Protein AF-0000000067868691 (afdb_homodimer)

InterPro domains:
  IPR002068 Alpha crystallin/Hsp20 domain [PF00011] (48-142)
  IPR002068 Alpha crystallin/Hsp20 domain [PS01031] (37-149)
  IPR008978 HSP20-like chaperone [G3DSA:2.60.40.790] (4-148)
  IPR008978 HSP20-like chaperone [SSF49764] (20-148)
  IPR031107 Small heat shock protein [PTHR11527] (41-139)

Secondary structure (DSSP, 8-state):
-------HHHHHHHHHHHHHHHHHHHHS--S--HHHHHH------EEEEE-SSEEEEEEE-TT--GGG-EEEE-SSEEEEEEEEPPSTTSS---EEEE----EEEEEEEE-SS-B-GGG-EEEEETTEEEEEEEBP---------------------------/-------HHHHHHHHHHHHHHHHHHHHS--S--HHHHHH------EEEEE-SSEEEEEEE-TT--GGG-EEEE-SSEEEEEEEEPPGGGS---SEEEE----EEEEEEEE-SS-B-GGG-EEEEETTEEEEEEEBP---------------------------

Organism: Synechococcus elongatus (strain ATCC 33912 / PCC 7942 / FACHB-805) (NCBI:txid1140)

Radius of gyration: 33.08 Å; Cα contacts (8 Å, |Δi|>4): 479; chains: 2; bounding box: 63×144×72 Å

Sequence (326 aa):
MALVRFSPLYEFDRELGTLQRQMSRFLQPWPWTEAELKELSFAPAVEVKETDAAIELRVELPGIDPKDLDLQVTAEAVVLKGERRSEDRSEAEGVLRTEFRYGAFERVIPLPAQVKNTEAQADYQNGILVLTLPKRDEELHKVVKVDLGHLAAAPVAAEACERMALVRFSPLYEFDRELGTLQRQMSRFLQPWPWTEAELKELSFAPAVEVKETDAAIELRVELPGIDPKDLDLQVTAEAVVLKGERRSEDRSEAEGVLRTEFRYGAFERVIPLPAQVKNTEAQADYQNGILVLTLPKRDEELHKVVKVDLGHLAAAPVAAEACER

Structure (mmCIF, N/CA/C/O backbone):
data_AF-0000000067868691-model_v1
#
loop_
_entity.id
_entity.type
_entity.pdbx_description
1 polymer 'Heat shock protein Hsp20'
#
loop_
_atom_site.group_PDB
_atom_site.id
_atom_site.type_symbol
_atom_site.label_atom_id
_atom_site.label_alt_id
_atom_site.label_comp_id
_atom_site.label_asym_id
_atom_site.label_entity_id
_atom_site.label_seq_id
_atom_site.pdbx_PDB_ins_code
_atom_site.Cartn_x
_atom_site.Cartn_y
_atom_site.Cartn_z
_atom_site.occupancy
_atom_site.B_iso_or_equiv
_atom_site.auth_seq_id
_atom_site.auth_comp_id
_atom_site.auth_asym_id
_atom_site.auth_atom_id
_atom_site.pdbx_PDB_model_num
ATOM 1 N N . MET A 1 1 ? -48.938 -28.156 -20.859 1 33.5 1 MET A N 1
ATOM 2 C CA . MET A 1 1 ? -47.531 -27.875 -21.172 1 33.5 1 MET A CA 1
ATOM 3 C C . MET A 1 1 ? -46.906 -27.031 -20.078 1 33.5 1 MET A C 1
ATOM 5 O O . MET A 1 1 ? -47.438 -26 -19.688 1 33.5 1 MET A O 1
ATOM 9 N N . ALA A 1 2 ? -46.125 -27.656 -19.141 1 38.44 2 ALA A N 1
ATOM 10 C CA . ALA A 1 2 ? -45.656 -27.125 -17.859 1 38.44 2 ALA A CA 1
ATOM 11 C C . ALA A 1 2 ? -44.625 -26.016 -18.094 1 38.44 2 ALA A C 1
ATOM 13 O O . ALA A 1 2 ? -43.75 -26.141 -18.922 1 38.44 2 ALA A O 1
ATOM 14 N N . LEU A 1 3 ? -45.031 -24.797 -18.047 1 35.34 3 LEU A N 1
ATOM 15 C CA . LEU A 1 3 ? -44.188 -23.609 -18.141 1 35.34 3 LEU A CA 1
ATOM 16 C C . LEU A 1 3 ? -43.062 -23.672 -17.125 1 35.34 3 LEU A C 1
ATOM 18 O O . LEU A 1 3 ? -43.281 -23.75 -15.922 1 35.34 3 LEU A O 1
ATOM 22 N N . VAL A 1 4 ? -42 -24.453 -17.438 1 39.25 4 VAL A N 1
ATOM 23 C CA . VAL A 1 4 ? -40.781 -24.359 -16.656 1 39.25 4 VAL A CA 1
ATOM 24 C C . VAL A 1 4 ? -40.344 -22.906 -16.578 1 39.25 4 VAL A C 1
ATOM 26 O O . VAL A 1 4 ? -40.062 -22.281 -17.609 1 39.25 4 VAL A O 1
ATOM 29 N N . ARG A 1 5 ? -40.781 -22.094 -15.602 1 43.75 5 ARG A N 1
ATOM 30 C CA . ARG A 1 5 ? -40.281 -20.75 -15.289 1 43.75 5 ARG A CA 1
ATOM 31 C C . ARG A 1 5 ? -38.75 -20.719 -15.281 1 43.75 5 ARG A C 1
ATOM 33 O O . ARG A 1 5 ? -38.125 -21.453 -14.516 1 43.75 5 ARG A O 1
ATOM 40 N N . PHE A 1 6 ? -38.125 -20.547 -16.453 1 42.16 6 PHE A N 1
ATOM 41 C CA . PHE A 1 6 ? -36.688 -20.281 -16.609 1 42.16 6 PHE A CA 1
ATOM 42 C C . PHE A 1 6 ? -36.25 -19.203 -15.633 1 42.16 6 PHE A C 1
ATOM 44 O O . PHE A 1 6 ? -36.688 -18.047 -15.719 1 42.16 6 PHE A O 1
ATOM 51 N N . SER A 1 7 ? -36.125 -19.453 -14.297 1 46.53 7 SER A N 1
ATOM 52 C CA . SER A 1 7 ? -35.656 -18.453 -13.352 1 46.53 7 SER A CA 1
ATOM 53 C C . SER A 1 7 ? -34.188 -18.109 -13.609 1 46.53 7 SER A C 1
ATOM 55 O O . SER A 1 7 ? -33.312 -18.953 -13.414 1 46.53 7 SER A O 1
ATOM 57 N N . PRO A 1 8 ? -33.844 -17.141 -14.516 1 49.28 8 PRO A N 1
ATOM 58 C CA . PRO A 1 8 ? -32.5 -16.594 -14.789 1 49.28 8 PRO A CA 1
ATOM 59 C C . PRO A 1 8 ? -31.672 -16.406 -13.523 1 49.28 8 PRO A C 1
ATOM 61 O O . PRO A 1 8 ? -30.453 -16.172 -13.609 1 49.28 8 PRO A O 1
ATOM 64 N N . LEU A 1 9 ? -32.281 -16.359 -12.352 1 53.03 9 LEU A N 1
ATOM 65 C CA . LEU A 1 9 ? -31.562 -16.141 -11.102 1 53.03 9 LEU A CA 1
ATOM 66 C C . LEU A 1 9 ? -30.688 -17.344 -10.758 1 53.03 9 LEU A C 1
ATOM 68 O O . LEU A 1 9 ? -29.625 -17.203 -10.156 1 53.03 9 LEU A O 1
ATOM 72 N N . TYR A 1 10 ? -31.094 -18.562 -11.125 1 50.06 10 TYR A N 1
ATOM 73 C CA . TYR A 1 10 ? -30.344 -19.766 -10.773 1 50.06 10 TYR A CA 1
ATOM 74 C C . TYR A 1 10 ? -29.031 -19.828 -11.539 1 50.06 10 TYR A C 1
ATOM 76 O O . TYR A 1 10 ? -28 -20.25 -10.984 1 50.06 10 TYR A O 1
ATOM 84 N N . GLU A 1 11 ? -28.984 -19.484 -12.797 1 51.31 11 GLU A N 1
ATOM 85 C CA . GLU A 1 11 ? -27.734 -19.484 -13.555 1 51.31 11 GLU A CA 1
ATOM 86 C C . GLU A 1 11 ? -26.828 -18.344 -13.102 1 51.31 11 GLU A C 1
ATOM 88 O O . GLU A 1 11 ? -25.609 -18.469 -13.117 1 51.31 11 GLU A O 1
ATOM 93 N N . PHE A 1 12 ? -27.453 -17.219 -12.719 1 53.03 12 PHE A N 1
ATOM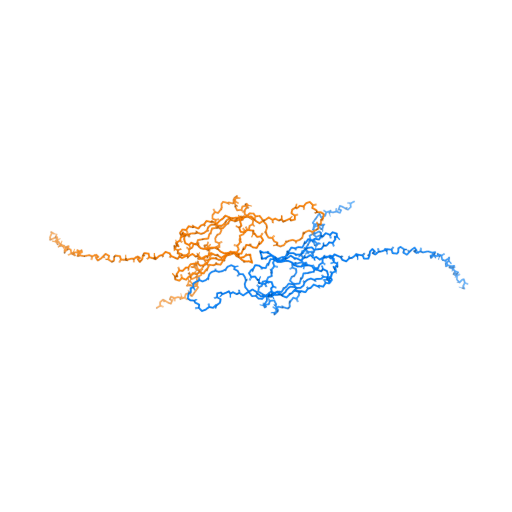 94 C CA . PHE A 1 12 ? -26.656 -16.125 -12.156 1 53.03 12 PHE A CA 1
ATOM 95 C C . PHE A 1 12 ? -26.031 -16.531 -10.836 1 53.03 12 PHE A C 1
ATOM 97 O O . PHE A 1 12 ? -24.859 -16.203 -10.578 1 53.03 12 PHE A O 1
ATOM 104 N N . ASP A 1 13 ? -26.656 -17.359 -10 1 55.69 13 ASP A N 1
ATOM 105 C CA . ASP A 1 13 ? -26.141 -17.828 -8.719 1 55.69 13 ASP A CA 1
ATOM 106 C C . ASP A 1 13 ? -25 -18.828 -8.914 1 55.69 13 ASP A C 1
ATOM 108 O O . ASP A 1 13 ? -24.031 -18.828 -8.164 1 55.69 13 ASP A O 1
ATOM 112 N N . ARG A 1 14 ? -25.031 -19.594 -9.977 1 53.81 14 ARG A N 1
ATOM 113 C CA . ARG A 1 14 ? -23.953 -20.547 -10.25 1 53.81 14 ARG A CA 1
ATOM 114 C C . ARG A 1 14 ? -22.703 -19.812 -10.734 1 53.81 14 ARG A C 1
ATOM 116 O O . ARG A 1 14 ? -21.594 -20.156 -10.352 1 53.81 14 ARG A O 1
ATOM 123 N N . GLU A 1 15 ? -22.891 -18.938 -11.609 1 56.69 15 GLU A N 1
ATOM 124 C CA . GLU A 1 15 ? -21.734 -18.172 -12.07 1 56.69 15 GLU A CA 1
ATOM 125 C C . GLU A 1 15 ? -21.203 -17.266 -10.961 1 56.69 15 GLU A C 1
ATOM 127 O O . GLU A 1 15 ? -19.984 -17.094 -10.828 1 56.69 15 GLU A O 1
ATOM 132 N N . LEU A 1 16 ? -22.125 -16.781 -10.234 1 57.38 16 LEU A N 1
ATOM 133 C CA . LEU A 1 16 ? -21.719 -16.016 -9.062 1 57.38 16 LEU A CA 1
ATOM 134 C C . LEU A 1 16 ? -21.031 -16.922 -8.031 1 57.38 16 LEU A C 1
ATOM 136 O O . LEU A 1 16 ? -20.094 -16.5 -7.367 1 57.38 16 LEU A O 1
ATOM 140 N N . GLY A 1 17 ? -21.531 -18.125 -7.941 1 58.16 17 GLY A N 1
ATOM 141 C CA . GLY A 1 17 ? -20.922 -19.125 -7.074 1 58.16 17 GLY A CA 1
ATOM 142 C C . GLY A 1 17 ? -19.5 -19.484 -7.484 1 58.16 17 GLY A C 1
ATOM 143 O O . GLY A 1 17 ? -18.625 -19.672 -6.633 1 58.16 17 GLY A O 1
ATOM 144 N N . THR A 1 18 ? -19.312 -19.719 -8.797 1 54.97 18 THR A N 1
ATOM 145 C CA . THR A 1 18 ? -17.969 -19.984 -9.289 1 54.97 18 THR A CA 1
ATOM 146 C C . THR A 1 18 ? -17.078 -18.766 -9.094 1 54.97 18 THR A C 1
ATOM 148 O O . THR A 1 18 ? -15.914 -18.906 -8.695 1 54.97 18 THR A O 1
ATOM 151 N N . LEU A 1 19 ? -17.625 -17.688 -9.445 1 53.09 19 LEU A N 1
ATOM 152 C CA . LEU A 1 19 ? -16.859 -16.469 -9.25 1 53.09 19 LEU A CA 1
ATOM 153 C C . LEU A 1 19 ? -16.578 -16.234 -7.77 1 53.09 19 LEU A C 1
ATOM 155 O O . LEU A 1 19 ? -15.461 -15.883 -7.387 1 53.09 19 LEU A O 1
ATOM 159 N N . GLN A 1 20 ? -17.656 -16.469 -6.969 1 56.28 20 GLN A N 1
ATOM 160 C CA . GLN A 1 20 ? -17.516 -16.328 -5.523 1 56.28 20 GLN A CA 1
ATOM 161 C C . GLN A 1 20 ? -16.516 -17.344 -4.973 1 56.28 20 GLN A C 1
ATOM 163 O O . GLN A 1 20 ? -15.711 -17.031 -4.098 1 56.28 20 GLN A O 1
ATOM 168 N N . ARG A 1 21 ? -16.641 -18.562 -5.488 1 54.75 21 ARG A N 1
ATOM 169 C CA . ARG A 1 21 ? -15.703 -19.594 -5.035 1 54.75 21 ARG A CA 1
ATOM 170 C C . ARG A 1 21 ? -14.266 -19.234 -5.422 1 54.75 21 ARG A C 1
ATOM 172 O O . ARG A 1 21 ? -13.344 -19.438 -4.637 1 54.75 21 ARG A O 1
ATOM 179 N N . GLN A 1 22 ? -14.086 -18.828 -6.625 1 52.5 22 GLN A N 1
ATOM 180 C CA . GLN A 1 22 ? -12.75 -18.422 -7.062 1 52.5 22 GLN A CA 1
ATOM 181 C C . GLN A 1 22 ? -12.281 -17.188 -6.312 1 52.5 22 GLN A C 1
ATOM 183 O O . GLN A 1 22 ? -11.109 -17.094 -5.934 1 52.5 22 GLN A O 1
ATOM 188 N N . MET A 1 23 ? -13.219 -16.281 -6.184 1 54.56 23 MET A N 1
ATOM 189 C CA . MET A 1 23 ? -12.883 -15.086 -5.418 1 54.56 23 MET A CA 1
ATOM 190 C C . MET A 1 23 ? -12.688 -15.414 -3.943 1 54.56 23 MET A C 1
ATOM 192 O O . MET A 1 23 ? -11.812 -14.844 -3.287 1 54.56 23 MET A O 1
ATOM 196 N N . SER A 1 24 ? -13.609 -16.344 -3.453 1 56.56 24 SER A N 1
ATOM 197 C CA . SER A 1 24 ? -13.594 -16.766 -2.057 1 56.56 24 SER A CA 1
ATOM 198 C C . SER A 1 24 ? -12.266 -17.422 -1.696 1 56.56 24 SER A C 1
ATOM 200 O O . SER A 1 24 ? -11.781 -17.281 -0.571 1 56.56 24 SER A O 1
ATOM 202 N N . ARG A 1 25 ? -11.789 -18.141 -2.676 1 55.28 25 ARG A N 1
ATOM 203 C CA . ARG A 1 25 ? -10.531 -18.797 -2.32 1 55.28 25 ARG A CA 1
ATOM 204 C C . ARG A 1 25 ? -9.445 -17.766 -2.027 1 55.28 25 ARG A C 1
ATOM 206 O O . ARG A 1 25 ? -8.609 -17.969 -1.145 1 55.28 25 ARG A O 1
ATOM 213 N N . PHE A 1 26 ? -9.508 -16.812 -2.844 1 54.69 26 PHE A N 1
ATOM 214 C CA . PHE A 1 26 ? -8.484 -15.789 -2.652 1 54.69 26 PHE A CA 1
ATOM 215 C C . PHE A 1 26 ? -8.852 -14.875 -1.49 1 54.69 26 PHE A C 1
ATOM 217 O O . PHE A 1 26 ? -7.973 -14.336 -0.816 1 54.69 26 PHE A O 1
ATOM 224 N N . LEU A 1 27 ? -10.156 -14.789 -1.356 1 53.78 27 LEU A N 1
ATOM 225 C CA . LEU A 1 27 ? -10.633 -13.93 -0.279 1 53.78 27 LEU A CA 1
ATOM 226 C C . LEU A 1 27 ? -10.898 -14.734 0.986 1 53.78 27 LEU A C 1
ATOM 228 O O . LEU A 1 27 ? -11.336 -14.18 2 1 53.78 27 LEU A O 1
ATOM 232 N N . GLN A 1 28 ? -10.992 -16.062 0.862 1 52 28 GLN A N 1
ATOM 233 C CA . GLN A 1 28 ? -11.32 -16.828 2.053 1 52 28 GLN A CA 1
ATOM 234 C C . GLN A 1 28 ? -10.297 -16.609 3.16 1 52 28 GLN A C 1
ATOM 236 O O . GLN A 1 28 ? -9.094 -16.641 2.914 1 52 28 GLN A O 1
ATOM 241 N N . PRO A 1 29 ? -10.977 -16.109 4.172 1 50.12 29 PRO A N 1
ATOM 242 C CA . PRO A 1 29 ? -10.078 -16.094 5.328 1 50.12 29 PRO A CA 1
ATOM 243 C C . PRO A 1 29 ? -9.414 -17.453 5.566 1 50.12 29 PRO A C 1
ATOM 245 O O . PRO A 1 29 ? -10.047 -18.5 5.375 1 50.12 29 PRO A O 1
ATOM 248 N N . TRP A 1 30 ? -8.195 -17.531 5.406 1 52.81 30 TRP A N 1
ATOM 249 C CA . TRP A 1 30 ? -7.445 -18.734 5.734 1 52.81 30 TRP A CA 1
ATOM 250 C C . TRP A 1 30 ? -7.918 -19.312 7.062 1 52.81 30 TRP A C 1
ATOM 252 O O . TRP A 1 30 ? -8.422 -18.594 7.922 1 52.81 30 TRP A O 1
ATOM 262 N N . PRO A 1 31 ? -8.016 -20.531 6.957 1 54.72 31 PRO A N 1
ATOM 263 C CA . PRO A 1 31 ? -8.492 -21.203 8.172 1 54.72 31 PRO A CA 1
ATOM 264 C C . PRO A 1 31 ? -7.641 -20.875 9.398 1 54.72 31 PRO A C 1
ATOM 266 O O . PRO A 1 31 ? -6.879 -21.719 9.875 1 54.72 31 PRO A O 1
ATOM 269 N N . TRP A 1 32 ? -7.406 -19.719 9.523 1 56.78 32 TRP A N 1
ATOM 270 C CA . TRP A 1 32 ? -6.75 -19.391 10.781 1 56.78 32 TRP A CA 1
ATOM 271 C C . TRP A 1 32 ? -7.719 -19.516 11.953 1 56.78 32 TRP A C 1
ATOM 273 O O . TRP A 1 32 ? -8.93 -19.344 11.781 1 56.78 32 TRP A O 1
ATOM 283 N N . THR A 1 33 ? -7.117 -20.156 12.891 1 60.5 33 THR A N 1
ATOM 284 C CA . THR A 1 33 ? -7.898 -20.094 14.117 1 60.5 33 THR A CA 1
ATOM 285 C C . THR A 1 33 ? -8.148 -18.641 14.523 1 60.5 33 THR A C 1
ATOM 287 O O . THR A 1 33 ? -7.445 -17.734 14.07 1 60.5 33 THR A O 1
ATOM 290 N N . GLU A 1 34 ? -9.195 -18.391 15.211 1 60.09 34 GLU A N 1
ATOM 291 C CA . GLU A 1 34 ? -9.531 -17.062 15.703 1 60.09 34 GLU A CA 1
ATOM 292 C C . GLU A 1 34 ? -8.328 -16.422 16.391 1 60.09 34 GLU A C 1
ATOM 294 O O . GLU A 1 34 ? -8.109 -15.211 16.25 1 60.09 34 GLU A O 1
ATOM 299 N N . ALA A 1 35 ? -7.578 -17.25 17.109 1 59.12 35 ALA A N 1
ATOM 300 C CA . ALA A 1 35 ? -6.426 -16.734 17.844 1 59.12 35 ALA A CA 1
ATOM 301 C C . ALA A 1 35 ? -5.344 -16.234 16.891 1 59.12 35 ALA A C 1
ATOM 303 O O . ALA A 1 35 ? -4.707 -15.203 17.156 1 59.12 35 ALA A O 1
ATOM 304 N N . GLU A 1 36 ? -5.07 -16.984 15.875 1 61 36 GLU A N 1
ATOM 305 C CA . GLU A 1 36 ? -4.066 -16.609 14.883 1 61 36 GLU A CA 1
ATOM 306 C C . GLU A 1 36 ? -4.48 -15.344 14.133 1 61 36 GLU A C 1
ATOM 308 O O . GLU A 1 36 ? -3.643 -14.5 13.82 1 61 36 GLU A O 1
ATOM 313 N N . LEU A 1 37 ? -5.715 -15.328 13.93 1 60.97 37 LEU A N 1
ATOM 314 C CA . LEU A 1 37 ? -6.25 -14.172 13.211 1 60.97 37 LEU A CA 1
ATOM 315 C C . LEU A 1 37 ? -6.074 -12.898 14.031 1 60.97 37 LEU A C 1
ATOM 317 O O . LEU A 1 37 ? -5.859 -11.82 13.469 1 60.97 37 LEU A O 1
ATOM 321 N N . LYS A 1 38 ? -6.207 -13.211 15.305 1 61 38 LYS A N 1
ATOM 322 C CA . LYS A 1 38 ? -6.078 -12.07 16.203 1 61 38 LYS A CA 1
ATOM 323 C C . LYS A 1 38 ? -4.66 -11.508 16.172 1 61 38 LYS A C 1
ATOM 325 O O . LYS A 1 38 ? -4.453 -10.32 16.438 1 61 38 LYS A O 1
ATOM 330 N N . GLU A 1 39 ? -3.797 -12.391 15.75 1 67.5 39 GLU A N 1
ATOM 331 C CA . GLU A 1 39 ? -2.41 -11.938 15.766 1 67.5 39 GLU A CA 1
ATOM 332 C C . GLU A 1 39 ? -2.031 -11.266 14.445 1 67.5 39 GLU A C 1
ATOM 334 O O . GLU A 1 39 ? -1.044 -10.539 14.375 1 67.5 39 GLU A O 1
ATOM 339 N N . LEU A 1 40 ? -2.906 -11.516 13.523 1 70.69 40 LEU A N 1
ATOM 340 C CA . LEU A 1 40 ? -2.637 -10.906 12.227 1 70.69 40 LEU A CA 1
ATOM 341 C C . LEU A 1 40 ? -3.252 -9.508 12.148 1 70.69 40 LEU A C 1
ATOM 343 O O . LEU A 1 40 ? -4.402 -9.312 12.539 1 70.69 40 LEU A O 1
ATOM 347 N N . SER A 1 41 ? -2.291 -8.641 11.727 1 77.06 41 SER A N 1
ATOM 348 C CA . SER A 1 41 ? -2.709 -7.246 11.766 1 77.06 41 SER A CA 1
ATOM 349 C C . SER A 1 41 ? -3.348 -6.82 10.445 1 77.06 41 SER A C 1
ATOM 351 O O . SER A 1 41 ? -4.246 -5.977 10.43 1 77.06 41 SER A O 1
ATOM 353 N N . PHE A 1 42 ? -2.914 -7.406 9.375 1 87.12 42 PHE A N 1
ATOM 354 C CA . PHE A 1 42 ? -3.477 -7.027 8.086 1 87.12 42 PHE A CA 1
ATOM 355 C C . PHE A 1 42 ? -3.096 -8.039 7.012 1 87.12 42 PHE A C 1
ATOM 357 O O . PHE A 1 42 ? -2.312 -8.953 7.266 1 87.12 42 PHE A O 1
ATOM 364 N N . ALA A 1 43 ? -3.676 -7.953 5.906 1 91.25 43 ALA A N 1
ATOM 365 C CA . ALA A 1 43 ? -3.383 -8.789 4.746 1 91.25 43 ALA A CA 1
ATOM 366 C C . ALA A 1 43 ? -2.932 -7.941 3.561 1 91.25 43 ALA A C 1
ATOM 368 O O . ALA A 1 43 ? -3.729 -7.199 2.98 1 91.25 43 ALA A O 1
ATOM 369 N N . PRO A 1 44 ? -1.644 -8.109 3.17 1 95.94 44 PRO A N 1
ATOM 370 C CA . PRO A 1 44 ? -1.206 -7.344 1.998 1 95.94 44 PRO A CA 1
ATOM 371 C C . PRO A 1 44 ? -2.014 -7.672 0.744 1 95.94 44 PRO A C 1
ATOM 373 O O . PRO A 1 44 ? -2.393 -8.828 0.534 1 95.94 44 PRO A O 1
ATOM 376 N N . ALA A 1 45 ? -2.266 -6.699 -0.092 1 94.5 45 ALA A N 1
ATOM 377 C CA . ALA A 1 45 ? -3.002 -6.891 -1.339 1 94.5 45 ALA A CA 1
ATOM 378 C C . ALA A 1 45 ? -2.195 -7.723 -2.33 1 94.5 45 ALA A C 1
ATOM 380 O O . ALA A 1 45 ? -0.978 -7.562 -2.439 1 94.5 45 ALA A O 1
ATOM 381 N N . VAL A 1 46 ? -2.908 -8.562 -3.115 1 95.88 46 VAL A N 1
ATOM 382 C CA . VAL A 1 46 ? -2.25 -9.492 -4.027 1 95.88 46 VAL A CA 1
ATOM 383 C C . VAL A 1 46 ? -2.869 -9.375 -5.418 1 95.88 46 VAL A C 1
ATOM 385 O O . VAL A 1 46 ? -4.07 -9.133 -5.555 1 95.88 46 VAL A O 1
ATOM 388 N N . GLU A 1 47 ? -2.041 -9.5 -6.402 1 95.12 47 GLU A N 1
ATOM 389 C CA . GLU A 1 47 ? -2.451 -9.641 -7.797 1 95.12 47 GLU A CA 1
ATOM 390 C C . GLU A 1 47 ? -1.848 -10.891 -8.43 1 95.12 47 GLU A C 1
ATOM 392 O O . GLU A 1 47 ? -0.649 -11.148 -8.289 1 95.12 47 GLU A O 1
ATOM 397 N N . VAL A 1 48 ? -2.715 -11.688 -9.047 1 94.62 48 VAL A N 1
ATOM 398 C CA . VAL A 1 48 ? -2.268 -12.914 -9.695 1 94.62 48 VAL A CA 1
ATOM 399 C C . VAL A 1 48 ? -2.604 -12.875 -11.18 1 94.62 48 VAL A C 1
ATOM 401 O O . VAL A 1 48 ? -3.77 -12.734 -11.555 1 94.62 48 VAL A O 1
ATOM 404 N N . LYS A 1 49 ? -1.586 -13.008 -11.961 1 93.88 49 LYS A N 1
ATOM 405 C CA . LYS A 1 49 ? -1.747 -13.141 -13.406 1 93.88 49 LYS A CA 1
ATOM 406 C C . LYS A 1 49 ? -1.267 -14.508 -13.891 1 93.88 49 LYS A C 1
ATOM 408 O O . LYS A 1 49 ? -0.117 -14.883 -13.656 1 93.88 49 LYS A O 1
ATOM 413 N N . GLU A 1 50 ? -2.143 -15.148 -14.531 1 93.25 50 GLU A N 1
ATOM 414 C CA . GLU A 1 50 ? -1.8 -16.469 -15.055 1 93.25 50 GLU A CA 1
ATOM 415 C C . GLU A 1 50 ? -1.696 -16.453 -16.578 1 93.25 50 GLU A C 1
ATOM 417 O O . GLU A 1 50 ? -2.633 -16.031 -17.266 1 93.25 50 GLU A O 1
ATOM 422 N N . THR A 1 51 ? -0.558 -16.891 -17.109 1 91.5 51 THR A N 1
ATOM 423 C CA . THR A 1 51 ? -0.361 -17.141 -18.531 1 91.5 51 THR A CA 1
ATOM 424 C C . THR A 1 51 ? -0.139 -18.625 -18.781 1 91.5 51 THR A C 1
ATOM 426 O O . THR A 1 51 ? -0.175 -19.438 -17.844 1 91.5 51 THR A O 1
ATOM 429 N N . ASP A 1 52 ? 0.041 -18.922 -20.016 1 90.56 52 ASP A N 1
ATOM 430 C CA . ASP A 1 52 ? 0.275 -20.328 -20.344 1 90.56 52 ASP A 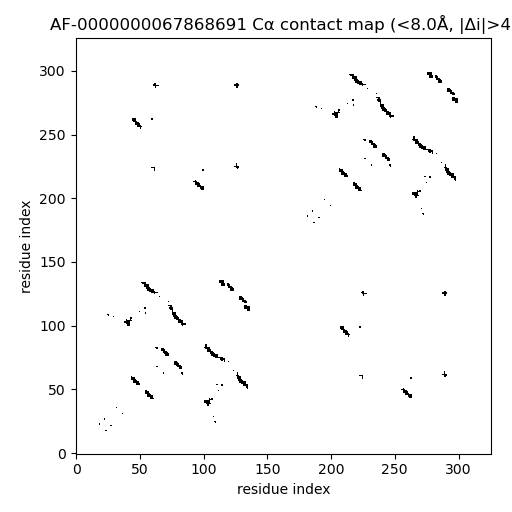CA 1
ATOM 431 C C . ASP A 1 52 ? 1.614 -20.797 -19.781 1 90.56 52 ASP A C 1
ATOM 433 O O . ASP A 1 52 ? 1.744 -21.953 -19.375 1 90.56 52 ASP A O 1
ATOM 437 N N . ALA A 1 53 ? 2.49 -19.922 -19.688 1 93.25 53 ALA A N 1
ATOM 438 C CA . ALA A 1 53 ? 3.859 -20.312 -19.359 1 93.25 53 ALA A CA 1
ATOM 439 C C . ALA A 1 53 ? 4.148 -20.109 -17.875 1 93.25 53 ALA A C 1
ATOM 441 O O . ALA A 1 53 ? 4.988 -20.812 -17.312 1 93.25 53 ALA A O 1
ATOM 442 N N . ALA A 1 54 ? 3.441 -19.125 -17.312 1 95.62 54 ALA A N 1
ATOM 443 C CA . ALA A 1 54 ? 3.875 -18.75 -15.961 1 95.62 54 ALA A CA 1
ATOM 444 C C . ALA A 1 54 ? 2.74 -18.109 -15.18 1 95.62 54 ALA A C 1
ATOM 446 O O . ALA A 1 54 ? 1.714 -17.734 -15.75 1 95.62 54 ALA A O 1
ATOM 447 N N . ILE A 1 55 ? 2.92 -18.016 -13.898 1 95.44 55 ILE A N 1
ATOM 448 C CA . ILE A 1 55 ? 2.109 -17.203 -12.992 1 95.44 55 ILE A CA 1
ATOM 449 C C . ILE A 1 55 ? 2.938 -16.031 -12.461 1 95.44 55 ILE A C 1
ATOM 451 O O . ILE A 1 55 ? 4.07 -16.219 -12.016 1 95.44 55 ILE A O 1
ATOM 455 N N . GLU A 1 56 ? 2.391 -14.945 -12.617 1 96.56 56 GLU A N 1
ATOM 456 C CA . GLU A 1 56 ? 2.994 -13.766 -12 1 96.56 56 GLU A CA 1
ATOM 457 C C . GLU A 1 56 ? 2.199 -13.312 -10.781 1 96.56 56 GLU A C 1
ATOM 459 O O . GLU A 1 56 ? 1.006 -13.023 -10.883 1 96.56 56 GLU A O 1
ATOM 464 N N . LEU A 1 57 ? 2.873 -13.273 -9.711 1 96.88 57 LEU A N 1
ATOM 465 C CA . LEU A 1 57 ? 2.277 -12.828 -8.461 1 96.88 57 LEU A CA 1
ATOM 466 C C . LEU A 1 57 ? 2.883 -11.5 -8.016 1 96.88 57 LEU A C 1
ATOM 468 O O . LEU A 1 57 ? 4.105 -11.359 -7.949 1 96.88 57 LEU A O 1
ATOM 472 N N . ARG A 1 58 ? 2.018 -10.562 -7.758 1 97 58 ARG A N 1
ATOM 473 C CA . ARG A 1 58 ? 2.445 -9.273 -7.211 1 97 58 ARG A CA 1
ATOM 474 C C . ARG A 1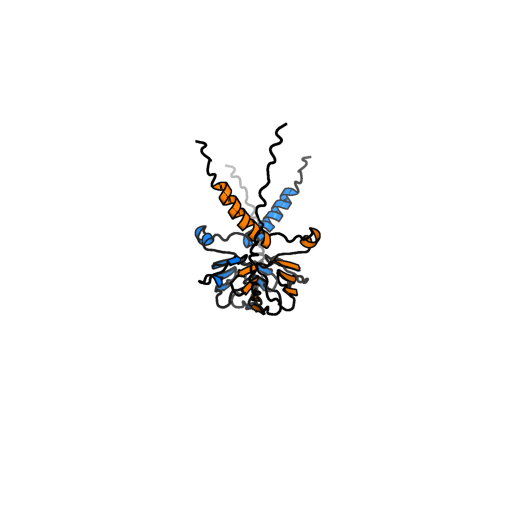 58 ? 1.817 -9.031 -5.844 1 97 58 ARG A C 1
ATOM 476 O O . ARG A 1 58 ? 0.64 -9.328 -5.633 1 97 58 ARG A O 1
ATOM 483 N N . VAL A 1 59 ? 2.633 -8.516 -4.945 1 96.94 59 VAL A N 1
ATOM 484 C CA . VAL A 1 59 ? 2.156 -8.266 -3.59 1 96.94 59 VAL A CA 1
ATOM 485 C C . VAL A 1 59 ? 2.557 -6.859 -3.154 1 96.94 59 VAL A C 1
ATOM 487 O O . VAL A 1 59 ? 3.705 -6.449 -3.338 1 96.94 59 VAL A O 1
ATOM 490 N N . GLU A 1 60 ? 1.612 -6.109 -2.674 1 97.25 60 GLU A N 1
ATOM 491 C CA . GLU A 1 60 ? 1.91 -4.797 -2.104 1 97.25 60 GLU A CA 1
ATOM 492 C C . GLU A 1 60 ? 2.533 -4.926 -0.717 1 97.25 60 GLU A C 1
ATOM 494 O O . GLU A 1 60 ? 1.862 -5.332 0.236 1 97.25 60 GLU A O 1
ATOM 499 N N . LEU A 1 61 ? 3.762 -4.473 -0.594 1 97.06 61 LEU A N 1
ATOM 500 C CA . LEU A 1 61 ? 4.48 -4.531 0.675 1 97.06 61 LEU A CA 1
ATOM 501 C C . LEU A 1 61 ? 5.23 -3.23 0.935 1 97.06 61 LEU A C 1
ATOM 503 O O . LEU A 1 61 ? 6.449 -3.242 1.142 1 97.06 61 LEU A O 1
ATOM 507 N N . PRO A 1 62 ? 4.539 -2.133 0.965 1 96.56 62 PRO A N 1
ATOM 508 C CA . PRO A 1 62 ? 5.234 -0.866 1.205 1 96.56 62 PRO A CA 1
ATOM 509 C C . PRO A 1 62 ? 5.871 -0.796 2.59 1 96.56 62 PRO A C 1
ATOM 511 O O . PRO A 1 62 ? 5.254 -1.19 3.582 1 96.56 62 PRO A O 1
ATOM 514 N N . GLY A 1 63 ? 7.039 -0.281 2.68 1 94.19 63 GLY A N 1
ATOM 515 C CA . GLY A 1 63 ? 7.703 -0.031 3.947 1 94.19 63 GLY A CA 1
ATOM 516 C C . GLY A 1 63 ? 8.375 -1.264 4.523 1 94.19 63 GLY A C 1
ATOM 517 O O . GLY A 1 63 ? 8.914 -1.224 5.629 1 94.19 63 GLY A O 1
ATOM 518 N N . ILE A 1 64 ? 8.305 -2.301 3.803 1 93.75 64 ILE A N 1
ATOM 519 C CA . ILE A 1 64 ? 8.914 -3.537 4.281 1 93.75 64 ILE A CA 1
ATOM 520 C C . ILE A 1 64 ? 10.227 -3.781 3.547 1 93.75 64 ILE A C 1
ATOM 522 O O . ILE A 1 64 ? 10.305 -3.637 2.324 1 93.75 64 ILE A O 1
ATOM 526 N N . ASP A 1 65 ? 11.219 -4.074 4.281 1 92.5 65 ASP A N 1
ATOM 527 C CA . ASP A 1 65 ? 12.477 -4.492 3.676 1 92.5 65 ASP A CA 1
ATOM 528 C C . ASP A 1 65 ? 12.406 -5.941 3.199 1 92.5 65 ASP A C 1
ATOM 530 O O . ASP A 1 65 ? 12.039 -6.836 3.965 1 92.5 65 ASP A O 1
ATOM 534 N N . PRO A 1 66 ? 12.758 -6.137 1.976 1 92.94 66 PRO A N 1
ATOM 535 C CA . PRO A 1 66 ? 12.68 -7.5 1.449 1 92.94 66 PRO A CA 1
ATOM 536 C C . PRO A 1 66 ? 13.461 -8.508 2.295 1 92.94 66 PRO A C 1
ATOM 538 O O . PRO A 1 66 ? 13.109 -9.688 2.338 1 92.94 66 PRO A O 1
ATOM 541 N N . LYS A 1 67 ? 14.492 -8.086 2.932 1 92.56 67 LYS A N 1
ATOM 542 C CA . LYS A 1 67 ? 15.312 -8.992 3.742 1 92.56 67 LYS A CA 1
ATOM 543 C C . LYS A 1 67 ? 14.531 -9.5 4.949 1 92.56 67 LYS A C 1
ATOM 545 O O . LYS A 1 67 ? 14.875 -10.531 5.531 1 92.56 67 LYS A O 1
ATOM 550 N N . ASP A 1 68 ? 13.531 -8.773 5.289 1 93 68 ASP A N 1
ATOM 551 C CA . ASP A 1 68 ? 12.75 -9.125 6.469 1 93 68 ASP A CA 1
ATOM 552 C C . ASP A 1 68 ? 11.539 -9.977 6.094 1 93 68 ASP A C 1
ATOM 554 O O . ASP A 1 68 ? 10.688 -10.266 6.941 1 93 68 ASP A O 1
ATOM 558 N N . LEU A 1 69 ? 11.477 -10.359 4.926 1 95.75 69 LEU A N 1
ATOM 559 C CA . LEU A 1 69 ? 10.352 -11.141 4.434 1 95.75 69 LEU A CA 1
ATOM 560 C C . LEU A 1 69 ? 10.68 -12.633 4.445 1 95.75 69 LEU A C 1
ATOM 562 O O . LEU A 1 69 ? 11.789 -13.031 4.086 1 95.75 69 LEU A O 1
ATOM 566 N N . ASP A 1 70 ? 9.773 -13.438 4.977 1 96.62 70 ASP A N 1
ATOM 567 C CA . ASP A 1 70 ? 9.828 -14.883 4.832 1 96.62 70 ASP A CA 1
ATOM 568 C C . ASP A 1 70 ? 8.922 -15.359 3.695 1 96.62 70 ASP A C 1
ATOM 570 O O . ASP A 1 70 ? 7.695 -15.344 3.826 1 96.62 70 ASP A O 1
ATOM 574 N N . LEU A 1 71 ? 9.5 -15.766 2.645 1 97.06 71 LEU A N 1
ATOM 575 C CA . LEU A 1 71 ? 8.797 -16.172 1.43 1 97.06 71 LEU A CA 1
ATOM 576 C C . LEU A 1 71 ? 9.055 -17.641 1.115 1 97.06 71 LEU A C 1
ATOM 578 O O . LEU A 1 71 ? 10.203 -18.062 1.008 1 97.06 71 LEU A O 1
ATOM 582 N N . GLN A 1 72 ? 8.023 -18.422 1.046 1 97.25 72 GLN A N 1
ATOM 583 C CA . GLN A 1 72 ? 8.109 -19.812 0.66 1 97.25 72 GLN A CA 1
ATOM 584 C C . GLN A 1 72 ? 7.234 -20.109 -0.558 1 97.25 72 GLN A C 1
ATOM 586 O O . GLN A 1 72 ? 6.055 -19.75 -0.583 1 97.25 72 GLN A O 1
ATOM 591 N N . VAL A 1 73 ? 7.852 -20.734 -1.529 1 97.31 73 VAL A N 1
ATOM 592 C CA . VAL A 1 73 ? 7.121 -21.109 -2.734 1 97.31 73 VAL A CA 1
ATOM 593 C C . VAL A 1 73 ? 7.062 -22.641 -2.85 1 97.31 73 VAL A C 1
ATOM 595 O O . VAL A 1 73 ? 8.102 -23.297 -2.902 1 97.31 73 VAL A O 1
ATOM 598 N N . THR A 1 74 ? 5.844 -23.141 -2.863 1 96.56 74 THR A N 1
ATOM 599 C CA . THR A 1 74 ? 5.625 -24.547 -3.17 1 96.56 74 THR A CA 1
ATOM 600 C C . THR A 1 74 ? 5.07 -24.719 -4.582 1 96.56 74 THR A C 1
ATOM 602 O O . THR A 1 74 ? 4.914 -23.734 -5.312 1 96.56 74 THR A O 1
ATOM 605 N N . ALA A 1 75 ? 4.805 -25.953 -4.953 1 95.38 75 ALA A N 1
ATOM 606 C CA . ALA A 1 75 ? 4.262 -26.203 -6.285 1 95.38 75 ALA A CA 1
ATOM 607 C C . ALA A 1 75 ? 2.855 -25.625 -6.426 1 95.38 75 ALA A C 1
ATOM 609 O O . ALA A 1 75 ? 2.418 -25.297 -7.531 1 95.38 75 ALA A O 1
ATOM 610 N N . GLU A 1 76 ? 2.195 -25.406 -5.262 1 94.94 76 GLU A N 1
ATOM 611 C CA . GLU A 1 76 ? 0.776 -25.078 -5.383 1 94.94 76 GLU A CA 1
ATOM 612 C C . GLU A 1 76 ? 0.439 -23.797 -4.645 1 94.94 76 GLU A C 1
ATOM 614 O O . GLU A 1 76 ? -0.696 -23.312 -4.699 1 94.94 76 GLU A O 1
ATOM 619 N N . ALA A 1 77 ? 1.373 -23.281 -3.928 1 96.19 77 ALA A N 1
ATOM 620 C CA . ALA A 1 77 ? 1.032 -22.109 -3.129 1 96.19 77 ALA A CA 1
ATOM 621 C C . ALA A 1 77 ? 2.273 -21.281 -2.816 1 96.19 77 ALA A C 1
ATOM 623 O O . ALA A 1 77 ? 3.395 -21.797 -2.85 1 96.19 77 ALA A O 1
ATOM 624 N N . VAL A 1 78 ? 2.033 -20.078 -2.557 1 96.62 78 VAL A N 1
ATOM 625 C CA . VAL A 1 78 ? 3.047 -19.172 -2.025 1 96.62 78 VAL A CA 1
ATOM 626 C C . VAL A 1 78 ? 2.67 -18.75 -0.606 1 96.62 78 VAL A C 1
ATOM 628 O O . VAL A 1 78 ? 1.526 -18.375 -0.35 1 96.62 78 VAL A O 1
ATOM 631 N N . VAL A 1 79 ? 3.584 -18.859 0.291 1 95.81 79 VAL A N 1
ATOM 632 C CA . VAL A 1 79 ? 3.385 -18.406 1.663 1 95.81 79 VAL A CA 1
ATOM 633 C C . VAL A 1 79 ? 4.27 -17.188 1.938 1 95.81 79 VAL A C 1
ATOM 635 O O . VAL A 1 79 ? 5.477 -17.219 1.692 1 95.81 79 VAL A O 1
ATOM 638 N N . LEU A 1 80 ? 3.621 -16.203 2.389 1 95.69 80 LEU A N 1
ATOM 639 C CA . LEU A 1 80 ? 4.316 -14.953 2.678 1 95.69 80 LEU A CA 1
ATOM 640 C C . LEU A 1 80 ? 4.098 -14.531 4.125 1 95.69 80 LEU A C 1
ATOM 642 O O . LEU A 1 80 ? 2.959 -14.453 4.586 1 95.69 80 LEU A O 1
ATOM 646 N N . LYS A 1 81 ? 5.234 -14.32 4.82 1 95.75 81 LYS A N 1
ATOM 647 C CA . LYS A 1 81 ? 5.188 -13.852 6.203 1 95.75 81 LYS A CA 1
ATOM 648 C C . LYS A 1 81 ? 6.133 -12.68 6.418 1 95.75 81 LYS A C 1
ATOM 650 O O . LYS A 1 81 ? 7.242 -12.656 5.875 1 95.75 81 LYS A O 1
ATOM 655 N N . GLY A 1 82 ? 5.68 -11.734 7.262 1 95.12 82 GLY A N 1
ATOM 656 C CA . GLY A 1 82 ? 6.508 -10.594 7.625 1 95.12 82 GLY A CA 1
ATOM 657 C C . GLY A 1 82 ? 5.871 -9.711 8.68 1 95.12 82 GLY A C 1
ATOM 658 O O . GLY A 1 82 ? 4.852 -10.07 9.273 1 95.12 82 GLY A O 1
ATOM 659 N N . GLU A 1 83 ? 6.57 -8.625 8.914 1 93.88 83 GLU A N 1
ATOM 660 C CA . GLU A 1 83 ? 6.074 -7.656 9.883 1 93.88 83 GLU A CA 1
ATOM 661 C C . GLU A 1 83 ? 6.41 -6.23 9.453 1 93.88 83 GLU A C 1
ATOM 663 O O . GLU A 1 83 ? 7.543 -5.941 9.07 1 93.88 83 GLU A O 1
ATOM 668 N N . ARG A 1 84 ? 5.402 -5.465 9.422 1 93 84 ARG A N 1
ATOM 669 C CA . ARG A 1 84 ? 5.641 -4.035 9.242 1 93 84 ARG A CA 1
ATOM 670 C C . ARG A 1 84 ? 5.75 -3.33 10.594 1 93 84 ARG A C 1
ATOM 672 O O . ARG A 1 84 ? 4.773 -3.246 11.336 1 93 84 ARG A O 1
ATOM 679 N N . ARG A 1 85 ? 6.824 -2.762 10.859 1 89.44 85 ARG A N 1
ATOM 680 C CA . ARG A 1 85 ? 7.039 -2.105 12.148 1 89.44 85 ARG A CA 1
ATOM 681 C C . ARG A 1 85 ? 6.852 -0.596 12.031 1 89.44 85 ARG A C 1
ATOM 683 O O . ARG A 1 85 ? 7.246 0.008 11.031 1 89.44 85 ARG A O 1
ATOM 690 N N . SER A 1 86 ? 6.176 -0.105 13.102 1 85.69 86 SER A N 1
ATOM 691 C CA . SER A 1 86 ? 6.02 1.346 13.141 1 85.69 86 SER A CA 1
ATOM 692 C C . SER A 1 86 ? 7.301 2.025 13.617 1 85.69 86 SER A C 1
ATOM 694 O O . SER A 1 86 ? 7.984 1.521 14.508 1 85.69 86 SER A O 1
ATOM 696 N N . GLU A 1 87 ? 7.816 2.91 12.891 1 68.25 87 GLU A N 1
ATOM 697 C CA . GLU A 1 87 ? 8.977 3.645 13.375 1 68.25 87 GLU A CA 1
ATOM 698 C C . GLU A 1 87 ? 8.633 4.469 14.609 1 68.25 87 GLU A C 1
ATOM 700 O O . GLU A 1 87 ? 9.516 4.816 15.398 1 68.25 87 GLU A O 1
ATOM 705 N N . ASP A 1 88 ? 7.426 4.984 14.695 1 63.19 88 ASP A N 1
ATOM 706 C CA . ASP A 1 88 ? 7.086 5.973 15.719 1 63.19 88 ASP A CA 1
ATOM 707 C C . ASP A 1 88 ? 6.793 5.301 17.062 1 63.19 88 ASP A C 1
ATOM 709 O O . ASP A 1 88 ? 6.332 5.953 18 1 63.19 88 ASP A O 1
ATOM 713 N N . ARG A 1 89 ? 6.754 3.926 17.156 1 53.94 89 ARG A N 1
ATOM 714 C CA . ARG A 1 89 ? 6.465 3.492 18.516 1 53.94 89 ARG A CA 1
ATOM 715 C C . ARG A 1 89 ? 7.363 4.211 19.516 1 53.94 89 ARG A C 1
ATOM 717 O O . ARG A 1 89 ? 7.27 3.973 20.719 1 53.94 89 ARG A O 1
ATOM 724 N N . SER A 1 90 ? 8.453 4.516 19.125 1 50.56 90 SER A N 1
ATOM 725 C CA . SER A 1 90 ? 9.258 5.062 20.219 1 50.56 90 SER A CA 1
ATOM 726 C C . SER A 1 90 ? 8.586 6.273 20.844 1 50.56 90 SER A C 1
ATOM 728 O O . SER A 1 90 ? 7.656 6.848 20.266 1 50.56 90 SER A O 1
ATOM 730 N N . GLU A 1 91 ? 9.453 6.945 21.922 1 49.12 91 GLU A N 1
ATOM 731 C CA . GLU A 1 91 ? 9.367 7.848 23.062 1 49.12 91 GLU A CA 1
ATOM 732 C C . GLU A 1 91 ? 8.867 9.227 22.641 1 49.12 91 GLU A C 1
ATOM 734 O O . GLU A 1 91 ? 8.781 10.141 23.453 1 49.12 91 GLU A O 1
ATOM 739 N N . ALA A 1 92 ? 9.242 9.703 21.438 1 53.19 92 ALA A N 1
ATOM 740 C CA . ALA A 1 92 ? 9.258 11.164 21.469 1 53.19 92 ALA A CA 1
ATOM 741 C C . ALA A 1 92 ? 7.836 11.727 21.516 1 53.19 92 ALA A C 1
ATOM 743 O O . ALA A 1 92 ? 6.883 11.055 21.109 1 53.19 92 ALA A O 1
ATOM 744 N N . GLU A 1 93 ? 7.555 12.82 22.141 1 64.38 93 GLU A N 1
ATOM 745 C CA . GLU A 1 93 ? 6.488 13.789 22.375 1 64.38 93 GLU A CA 1
ATOM 746 C C . GLU A 1 93 ? 5.891 14.289 21.062 1 64.38 93 GLU A C 1
ATOM 748 O O . GLU A 1 93 ? 6.625 14.602 20.125 1 64.38 93 GLU A O 1
ATOM 753 N N . GLY A 1 94 ? 4.754 13.797 20.547 1 77.56 94 GLY A N 1
ATOM 754 C CA . GLY A 1 94 ? 3.947 14.398 19.5 1 77.56 94 GLY A CA 1
ATOM 755 C C . GLY A 1 94 ? 2.664 13.641 19.219 1 77.56 94 GLY A C 1
ATOM 756 O O . GLY A 1 94 ? 2.318 12.711 19.953 1 77.56 94 GLY A O 1
ATOM 757 N N . VAL A 1 95 ? 1.849 14.203 18.344 1 83.62 95 VAL A N 1
ATOM 758 C CA . VAL A 1 95 ? 0.553 13.648 17.953 1 83.62 95 VAL A CA 1
ATOM 759 C C . VAL A 1 95 ? 0.688 12.867 16.656 1 83.62 95 VAL A C 1
ATOM 761 O O . VAL A 1 95 ? 1.248 13.375 15.672 1 83.62 95 VAL A O 1
ATOM 764 N N . LEU A 1 96 ? 0.267 11.586 16.688 1 88.69 96 LEU A N 1
ATOM 765 C CA . LEU A 1 96 ? 0.342 10.727 15.516 1 88.69 96 LEU A CA 1
ATOM 766 C C . LEU A 1 96 ? -1.053 10.344 15.031 1 88.69 96 LEU A C 1
ATOM 768 O O . LEU A 1 96 ? -1.894 9.906 15.82 1 88.69 96 LEU A O 1
ATOM 772 N N . ARG A 1 97 ? -1.312 10.641 13.789 1 90.75 97 ARG A N 1
ATOM 773 C CA . ARG A 1 97 ? -2.482 10.148 13.07 1 90.75 97 ARG A CA 1
ATOM 774 C C . ARG A 1 97 ? -2.076 9.258 11.906 1 90.75 97 ARG A C 1
ATOM 776 O O . ARG A 1 97 ? -1.311 9.672 11.039 1 90.75 97 ARG A O 1
ATOM 783 N N . THR A 1 98 ? -2.67 8.016 11.922 1 91.25 98 THR A N 1
ATOM 784 C CA . THR A 1 98 ? -2.15 7.09 10.922 1 91.25 98 THR A CA 1
ATOM 785 C C . THR A 1 98 ? -3.285 6.316 10.258 1 91.25 98 THR A C 1
ATOM 787 O O . THR A 1 98 ? -4.242 5.91 10.93 1 91.25 98 THR A O 1
ATOM 790 N N . GLU A 1 99 ? -3.166 6.141 8.961 1 93.06 99 GLU A N 1
ATOM 791 C CA . GLU A 1 99 ? -4 5.227 8.188 1 93.06 99 GLU A CA 1
ATOM 792 C C . GLU A 1 99 ? -3.25 3.939 7.863 1 93.06 99 GLU A C 1
ATOM 794 O O . GLU A 1 99 ? -3.812 3.021 7.262 1 93.06 99 GLU A O 1
ATOM 799 N N . PHE A 1 100 ? -1.983 3.896 8.273 1 92.25 100 PHE A N 1
ATOM 800 C CA . PHE A 1 100 ? -1.157 2.732 7.977 1 92.25 100 PHE A CA 1
ATOM 801 C C . PHE A 1 100 ? -1.55 1.554 8.859 1 92.25 100 PHE A C 1
ATOM 803 O O . PHE A 1 100 ? -1.936 1.738 10.016 1 92.25 100 PHE A O 1
ATOM 810 N N . ARG A 1 101 ? -1.37 0.438 8.258 1 90.56 101 ARG A N 1
ATOM 811 C CA . ARG A 1 101 ? -1.521 -0.783 9.039 1 90.56 101 ARG A CA 1
ATOM 812 C C . ARG A 1 101 ? -0.164 -1.349 9.445 1 90.56 101 ARG A C 1
ATOM 814 O O . ARG A 1 101 ? 0.727 -1.492 8.602 1 90.56 101 ARG A O 1
ATOM 821 N N . TYR A 1 102 ? -0.062 -1.572 10.695 1 92 102 TYR A N 1
ATOM 822 C CA . TYR A 1 102 ? 1.185 -2.121 11.219 1 92 102 TYR A CA 1
ATOM 823 C C . TYR A 1 102 ? 0.951 -3.475 11.875 1 92 102 TYR A C 1
ATOM 825 O O . TYR A 1 102 ? -0.173 -3.797 12.273 1 92 102 TYR A O 1
ATOM 833 N N . GLY A 1 103 ? 2.137 -4.23 12 1 92.38 103 GLY A N 1
ATOM 834 C CA . GLY A 1 103 ? 2.08 -5.527 12.656 1 92.38 103 GLY A CA 1
ATOM 835 C C . GLY A 1 103 ? 2.48 -6.672 11.75 1 92.38 103 GLY A C 1
ATOM 836 O O . GLY A 1 103 ? 2.967 -6.453 10.641 1 92.38 103 GLY A O 1
ATOM 837 N N . ALA A 1 104 ? 2.311 -7.793 12.328 1 93.5 104 ALA A N 1
ATOM 838 C CA . ALA A 1 104 ? 2.674 -9 11.594 1 93.5 104 ALA A CA 1
ATOM 839 C C . ALA A 1 104 ? 1.584 -9.383 10.594 1 93.5 104 ALA A C 1
ATOM 841 O O . ALA A 1 104 ? 0.405 -9.094 10.812 1 93.5 104 ALA A O 1
ATOM 842 N N . PHE A 1 105 ? 1.971 -9.945 9.539 1 92.69 105 PHE A N 1
ATOM 843 C CA . PHE A 1 105 ? 1.027 -10.477 8.562 1 92.69 105 PHE A CA 1
ATOM 844 C C . PHE A 1 105 ? 1.476 -11.844 8.062 1 92.69 105 PHE A C 1
ATOM 846 O O . PHE A 1 105 ? 2.652 -12.203 8.172 1 92.69 105 PHE A O 1
ATOM 853 N N . GLU A 1 106 ? 0.523 -12.562 7.551 1 93.31 106 GLU A N 1
ATOM 854 C CA . GLU A 1 106 ? 0.739 -13.852 6.898 1 93.31 106 GLU A CA 1
ATOM 855 C C . GLU A 1 106 ? -0.315 -14.109 5.828 1 93.31 106 GLU A C 1
ATOM 857 O O . GLU A 1 106 ? -1.51 -13.914 6.062 1 93.31 106 GLU A O 1
ATOM 862 N N . ARG A 1 107 ? 0.228 -14.461 4.641 1 93.62 107 ARG A N 1
ATOM 863 C CA . ARG A 1 107 ? -0.664 -14.797 3.537 1 93.62 107 ARG A CA 1
ATOM 864 C C . ARG A 1 107 ? -0.299 -16.141 2.932 1 93.62 107 ARG A C 1
ATOM 866 O O . ARG A 1 107 ? 0.881 -16.453 2.75 1 93.62 107 ARG A O 1
ATOM 873 N N . VAL A 1 108 ? -1.329 -16.938 2.721 1 93.62 108 VAL A N 1
ATOM 874 C CA . VAL A 1 108 ? -1.189 -18.109 1.866 1 93.62 108 VAL A CA 1
ATOM 875 C C . VAL A 1 108 ? -1.959 -17.891 0.565 1 93.62 108 VAL A C 1
ATOM 877 O O . VAL A 1 108 ? -3.182 -17.734 0.578 1 93.62 108 VAL A O 1
ATOM 880 N N . ILE A 1 109 ? -1.298 -17.953 -0.476 1 93.38 109 ILE A N 1
ATOM 881 C CA . ILE A 1 109 ? -1.884 -17.656 -1.78 1 93.38 109 ILE A CA 1
ATOM 882 C C . ILE A 1 109 ? -1.878 -18.922 -2.641 1 93.38 109 ILE A C 1
ATOM 884 O O . ILE A 1 109 ? -0.843 -19.297 -3.193 1 93.38 109 ILE A O 1
ATOM 888 N N . PRO A 1 110 ? -2.992 -19.484 -2.75 1 94.69 110 PRO A N 1
ATOM 889 C CA . PRO A 1 110 ? -3.051 -20.641 -3.639 1 94.69 110 PRO A CA 1
ATOM 890 C C . PRO A 1 110 ? -2.83 -20.281 -5.105 1 94.69 110 PRO A C 1
ATOM 892 O O . PRO A 1 110 ? -3.293 -19.234 -5.559 1 94.69 110 PRO A O 1
ATOM 895 N N . LEU A 1 111 ? -2.176 -21.172 -5.75 1 94.62 111 LEU A N 1
ATOM 896 C CA . LEU A 1 111 ? -1.88 -20.922 -7.156 1 94.62 111 LEU A CA 1
ATOM 897 C C . LEU A 1 111 ? -2.848 -21.672 -8.062 1 94.62 111 LEU A C 1
ATOM 899 O O . LEU A 1 111 ? -3.234 -22.797 -7.754 1 94.62 111 LEU A O 1
ATOM 903 N N . PRO A 1 112 ? -3.16 -21.078 -9.141 1 92.19 112 PRO A N 1
ATOM 904 C CA . PRO A 1 112 ? -4.148 -21.703 -10.023 1 92.19 112 PRO A CA 1
ATOM 905 C C . PRO A 1 112 ? -3.574 -22.875 -10.82 1 92.19 112 PRO A C 1
ATOM 907 O O . PRO A 1 112 ? -4.32 -23.609 -11.477 1 92.19 112 PRO A O 1
ATOM 910 N N . ALA A 1 113 ? -2.299 -23.094 -10.859 1 92.69 113 ALA A N 1
ATOM 911 C CA . ALA A 1 113 ? -1.59 -24.203 -11.508 1 92.69 113 ALA A CA 1
ATOM 912 C C . ALA A 1 113 ? -0.305 -24.531 -10.758 1 92.69 113 ALA A C 1
ATOM 914 O O . ALA A 1 113 ? 0.229 -23.703 -10.016 1 92.69 113 ALA A O 1
ATOM 915 N N . GLN A 1 114 ? 0.087 -25.719 -11.023 1 96.06 114 GLN A N 1
ATOM 916 C CA . GLN A 1 114 ? 1.358 -26.078 -10.406 1 96.06 114 GLN A CA 1
ATOM 917 C C . GLN A 1 114 ? 2.521 -25.344 -11.07 1 96.06 114 GLN A C 1
ATOM 919 O O . GLN A 1 114 ? 2.523 -25.141 -12.289 1 96.06 114 GLN A O 1
ATOM 924 N N . VAL A 1 115 ? 3.557 -25.109 -10.227 1 97.19 115 VAL A N 1
ATOM 925 C CA . VAL A 1 115 ? 4.676 -24.344 -10.758 1 97.19 115 VAL A CA 1
ATOM 926 C C . VAL A 1 115 ? 5.984 -25.078 -10.484 1 97.19 115 VAL A C 1
ATOM 928 O O . VAL A 1 115 ? 6.027 -25.984 -9.656 1 97.19 115 VAL A O 1
ATOM 931 N N . LYS A 1 116 ? 6.988 -24.734 -11.305 1 97.12 116 LYS A N 1
ATOM 932 C CA . LYS A 1 116 ? 8.359 -25.125 -10.992 1 97.12 116 LYS A CA 1
ATOM 933 C C . LYS A 1 116 ? 8.953 -24.234 -9.906 1 97.12 116 LYS A C 1
ATOM 935 O O . LYS A 1 116 ? 9.664 -23.266 -10.203 1 97.12 116 LYS A O 1
ATOM 940 N N . ASN A 1 117 ? 8.789 -24.578 -8.664 1 95.75 117 ASN A N 1
ATOM 941 C CA . ASN A 1 117 ? 9.102 -23.719 -7.531 1 95.75 117 ASN A CA 1
ATOM 942 C C . ASN A 1 117 ? 10.602 -23.438 -7.438 1 95.75 117 ASN A C 1
ATOM 944 O O . ASN A 1 117 ? 11.016 -22.391 -6.934 1 95.75 117 ASN A O 1
ATOM 948 N N . THR A 1 118 ? 11.453 -24.312 -7.992 1 95.56 118 THR A N 1
ATOM 949 C CA . THR A 1 118 ? 12.906 -24.141 -7.93 1 95.56 118 THR A CA 1
ATOM 950 C C . THR A 1 118 ? 13.367 -23.094 -8.938 1 95.56 118 THR A C 1
ATOM 952 O O . THR A 1 118 ? 14.5 -22.609 -8.867 1 95.56 118 THR A O 1
ATOM 955 N N . GLU A 1 119 ? 12.523 -22.672 -9.828 1 96.69 119 GLU A N 1
ATOM 956 C CA . GLU A 1 119 ? 12.883 -21.703 -10.852 1 96.69 119 GLU A CA 1
ATOM 957 C C . GLU A 1 119 ? 12.195 -20.359 -10.609 1 96.69 119 GLU A C 1
ATOM 959 O O . GLU A 1 119 ? 12.195 -19.484 -11.477 1 96.69 119 GLU A O 1
ATOM 964 N N . ALA A 1 120 ? 11.633 -20.281 -9.453 1 97.19 120 ALA A N 1
ATOM 965 C CA . ALA A 1 120 ? 10.93 -19.047 -9.109 1 97.19 120 ALA A CA 1
ATOM 966 C C . ALA A 1 120 ? 11.898 -17.859 -9.039 1 97.19 120 ALA A C 1
ATOM 968 O O . ALA A 1 120 ? 13.016 -18 -8.547 1 97.19 120 ALA A O 1
ATOM 969 N N . GLN A 1 121 ? 11.438 -16.734 -9.586 1 97.56 121 GLN A N 1
ATOM 970 C CA . GLN A 1 121 ? 12.188 -15.484 -9.492 1 97.56 121 GLN A CA 1
ATOM 971 C C . GLN A 1 121 ? 11.406 -14.414 -8.742 1 97.56 121 GLN A C 1
ATOM 973 O O . GLN A 1 121 ? 10.188 -14.289 -8.922 1 97.56 121 GLN A O 1
ATOM 978 N N . ALA A 1 122 ? 12.18 -13.656 -7.961 1 96.75 122 ALA A N 1
ATOM 979 C CA . ALA A 1 122 ? 11.547 -12.594 -7.18 1 96.75 122 ALA A CA 1
ATOM 980 C C . ALA A 1 122 ? 12.266 -11.266 -7.375 1 96.75 122 ALA A C 1
ATOM 982 O O . ALA A 1 122 ? 13.492 -11.219 -7.445 1 96.75 122 ALA A O 1
ATOM 983 N N . ASP A 1 123 ? 11.5 -10.273 -7.504 1 96.31 123 ASP A N 1
ATOM 984 C CA . ASP A 1 123 ? 12 -8.898 -7.551 1 96.31 123 ASP A CA 1
ATOM 985 C C . ASP A 1 123 ? 11.164 -7.98 -6.664 1 96.31 123 ASP A C 1
ATOM 987 O O . ASP A 1 123 ? 9.969 -8.211 -6.477 1 96.31 123 ASP A O 1
ATOM 991 N N . T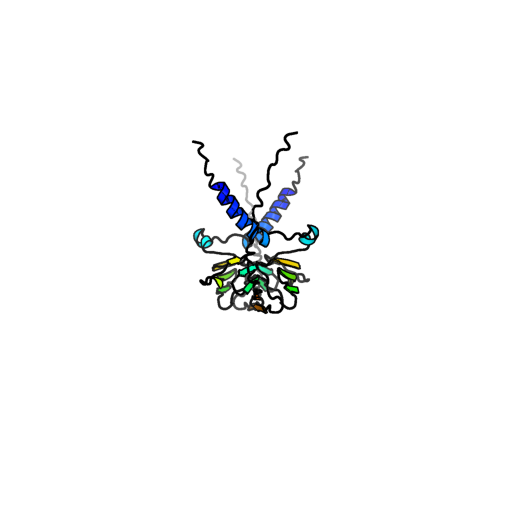YR A 1 124 ? 11.859 -7.027 -6.066 1 95.56 124 TYR A N 1
ATOM 992 C CA . TYR A 1 124 ? 11.172 -6.047 -5.234 1 95.56 124 TYR A CA 1
ATOM 993 C C . TYR A 1 124 ? 11.531 -4.629 -5.656 1 95.56 124 TYR A C 1
ATOM 995 O O . TYR A 1 124 ? 12.703 -4.242 -5.645 1 95.56 124 TYR A O 1
ATOM 1003 N N . GLN A 1 125 ? 10.445 -3.885 -6.02 1 93.44 125 GLN A N 1
ATOM 1004 C CA . GLN A 1 125 ? 10.648 -2.496 -6.414 1 93.44 125 GLN A CA 1
ATOM 1005 C C . GLN A 1 125 ? 9.469 -1.626 -5.992 1 93.44 125 GLN A C 1
ATOM 1007 O O . GLN A 1 125 ? 8.312 -2.012 -6.176 1 93.44 125 GLN A O 1
ATOM 1012 N N . ASN A 1 126 ? 9.773 -0.513 -5.426 1 94.44 126 ASN A N 1
ATOM 1013 C CA . ASN A 1 126 ? 8.766 0.486 -5.09 1 94.44 126 ASN A CA 1
ATOM 1014 C C . ASN A 1 126 ? 7.637 -0.117 -4.258 1 94.44 126 ASN A C 1
ATOM 1016 O O . ASN A 1 126 ? 6.461 0.141 -4.52 1 94.44 126 ASN A O 1
ATOM 1020 N N . GLY A 1 127 ? 8.008 -0.979 -3.381 1 96.25 127 GLY A N 1
ATOM 1021 C CA . GLY A 1 127 ? 7.047 -1.501 -2.424 1 96.25 127 GLY A CA 1
ATOM 1022 C C . GLY A 1 127 ? 6.223 -2.652 -2.975 1 96.25 127 GLY A C 1
ATOM 1023 O O . GLY A 1 127 ? 5.246 -3.074 -2.355 1 96.25 127 GLY A O 1
ATOM 1024 N N . ILE A 1 128 ? 6.625 -3.109 -4.18 1 97 128 ILE A N 1
ATOM 1025 C CA . ILE A 1 128 ? 5.906 -4.227 -4.785 1 97 128 ILE A CA 1
ATOM 1026 C C . ILE A 1 128 ? 6.844 -5.418 -4.945 1 97 128 ILE A C 1
ATOM 1028 O O . ILE A 1 128 ? 7.918 -5.297 -5.539 1 97 128 ILE A O 1
ATOM 1032 N N . LEU A 1 129 ? 6.449 -6.531 -4.395 1 97.31 129 LEU A N 1
ATOM 1033 C CA . LEU A 1 129 ? 7.117 -7.801 -4.66 1 97.31 129 LEU A CA 1
ATOM 1034 C C . LEU A 1 129 ? 6.547 -8.469 -5.906 1 97.31 129 LEU A C 1
ATOM 1036 O O . LEU A 1 129 ? 5.328 -8.633 -6.023 1 97.31 129 LEU A O 1
ATOM 1040 N N . VAL A 1 130 ? 7.398 -8.789 -6.809 1 96.94 130 VAL A N 1
ATOM 1041 C CA . VAL A 1 130 ? 6.973 -9.492 -8.016 1 96.94 130 VAL A CA 1
ATOM 1042 C C . VAL A 1 130 ? 7.609 -10.875 -8.055 1 96.94 130 VAL A C 1
ATOM 1044 O O . VAL A 1 130 ? 8.836 -11.008 -8.023 1 96.94 130 VAL A O 1
ATOM 1047 N N . LEU A 1 131 ? 6.789 -11.898 -8.117 1 97.81 131 LEU A N 1
ATOM 1048 C CA . LEU A 1 131 ? 7.242 -13.273 -8.273 1 97.81 131 LEU A CA 1
ATOM 1049 C C . LEU A 1 131 ? 6.863 -13.82 -9.648 1 97.81 131 LEU A C 1
ATOM 1051 O O . LEU A 1 131 ? 5.707 -13.711 -10.062 1 97.81 131 LEU A O 1
ATOM 1055 N N . THR A 1 132 ? 7.801 -14.336 -10.281 1 97.88 132 THR A N 1
ATOM 1056 C CA . THR A 1 132 ? 7.574 -15.047 -11.531 1 97.88 132 THR A CA 1
ATOM 1057 C C . THR A 1 132 ? 7.75 -16.547 -11.336 1 97.88 132 THR A C 1
ATOM 1059 O O . THR A 1 132 ? 8.828 -17.016 -10.977 1 97.88 132 THR A O 1
ATOM 1062 N N . LEU A 1 133 ? 6.699 -17.266 -11.656 1 98.12 133 LEU A N 1
ATOM 1063 C CA . LEU A 1 133 ? 6.645 -18.703 -11.367 1 98.12 133 LEU A CA 1
ATOM 1064 C C . LEU A 1 133 ? 6.348 -19.5 -12.633 1 98.12 133 LEU A C 1
ATOM 1066 O O . LEU A 1 133 ? 5.191 -19.594 -13.055 1 98.12 133 LEU A O 1
ATOM 1070 N N . PRO A 1 134 ? 7.355 -20.156 -13.219 1 97.94 134 PRO A N 1
ATOM 1071 C CA . PRO A 1 134 ? 7.094 -20.984 -14.391 1 97.94 134 PRO A CA 1
ATOM 1072 C C . PRO A 1 134 ? 6.191 -22.188 -14.086 1 97.94 134 PRO A C 1
ATOM 1074 O O . PRO A 1 134 ? 6.344 -22.812 -13.039 1 97.94 134 PRO A O 1
ATOM 1077 N N . LYS A 1 135 ? 5.297 -22.344 -14.938 1 95.94 135 LYS A N 1
ATOM 1078 C CA . LYS A 1 135 ? 4.371 -23.453 -14.734 1 95.94 135 LYS A CA 1
ATOM 1079 C C . LYS A 1 135 ? 5.043 -24.797 -15.039 1 95.94 135 LYS A C 1
ATOM 1081 O O . LYS A 1 135 ? 5.918 -24.875 -15.906 1 95.94 135 LYS A O 1
ATOM 1086 N N . ARG A 1 136 ? 4.605 -25.75 -14.312 1 94.12 136 ARG A N 1
ATOM 1087 C CA . ARG A 1 136 ? 5.043 -27.109 -14.633 1 94.12 136 ARG A CA 1
ATOM 1088 C C . ARG A 1 136 ? 4.352 -27.625 -15.891 1 94.12 136 ARG A C 1
ATOM 1090 O O . ARG A 1 136 ? 3.182 -27.312 -16.125 1 94.12 136 ARG A O 1
ATOM 1097 N N . ASP A 1 137 ? 5.094 -28.234 -16.703 1 79.25 137 ASP A N 1
ATOM 1098 C CA . ASP A 1 137 ? 4.531 -28.828 -17.906 1 79.25 137 ASP A CA 1
ATOM 1099 C C . ASP A 1 137 ? 3.381 -29.766 -17.578 1 79.25 137 ASP A C 1
ATOM 1101 O O . ASP A 1 137 ? 3.434 -30.484 -16.562 1 79.25 137 ASP A O 1
ATOM 1105 N N . GLU A 1 138 ? 2.262 -29.266 -17.672 1 61 138 GLU A N 1
ATOM 1106 C CA . GLU A 1 138 ? 1.165 -30.219 -17.5 1 61 138 GLU A CA 1
ATOM 1107 C C . GLU A 1 138 ? 1.496 -31.562 -18.125 1 61 138 GLU A C 1
ATOM 1109 O O . GLU A 1 138 ? 2.029 -31.625 -19.234 1 61 138 GLU A O 1
ATOM 1114 N N . GLU A 1 139 ? 1.973 -32.438 -17.438 1 48.41 139 GLU A N 1
ATOM 1115 C CA . GLU A 1 139 ? 1.82 -33.75 -18.094 1 48.41 139 GLU A CA 1
ATOM 1116 C C . GLU A 1 139 ? 0.547 -33.781 -18.938 1 48.41 139 GLU A C 1
ATOM 1118 O O . GLU A 1 139 ? -0.528 -33.406 -18.469 1 48.41 139 GLU A O 1
ATOM 1123 N N . LEU A 1 140 ? 0.644 -33.25 -20.188 1 44.47 140 LEU A N 1
ATOM 1124 C CA . LEU A 1 140 ? -0.403 -33.656 -21.125 1 44.47 140 LEU A CA 1
ATOM 1125 C C . LEU A 1 140 ? -1.145 -34.875 -20.609 1 44.47 140 LEU A C 1
ATOM 1127 O O . LEU A 1 140 ? -0.56 -35.969 -20.5 1 44.47 140 LEU A O 1
ATOM 1131 N N . HIS A 1 141 ? -1.728 -34.75 -19.562 1 44.97 141 HIS A N 1
ATOM 1132 C CA . HIS A 1 141 ? -2.559 -35.938 -19.312 1 44.97 141 HIS A CA 1
ATOM 1133 C C . HIS A 1 141 ? -3.047 -36.562 -20.609 1 44.97 141 HIS A C 1
ATOM 1135 O O . HIS A 1 141 ? -3.857 -35.969 -21.328 1 44.97 141 HIS A O 1
ATOM 1141 N N . LYS A 1 142 ? -2.084 -37.094 -21.359 1 44.56 142 LYS A N 1
ATOM 1142 C CA . LYS A 1 142 ? -2.35 -38.094 -22.406 1 44.56 142 LYS A CA 1
ATOM 1143 C C . LYS A 1 142 ? -3.576 -38.938 -22.047 1 44.56 142 LYS A C 1
ATOM 1145 O O . LYS A 1 142 ? -3.586 -39.656 -21.047 1 44.56 142 LYS A O 1
ATOM 1150 N N . VAL A 1 143 ? -4.66 -38.312 -22.031 1 44.44 143 VAL A N 1
ATOM 1151 C CA . VAL A 1 143 ? -5.828 -39.188 -22.016 1 44.44 143 VAL A CA 1
ATOM 1152 C C . VAL A 1 143 ? -5.488 -40.531 -22.703 1 44.44 143 VAL A C 1
ATOM 1154 O O . VAL A 1 143 ? -5.129 -40.531 -23.891 1 44.44 143 VAL A O 1
ATOM 1157 N N . VAL A 1 144 ? -4.824 -41.344 -21.969 1 42.69 144 VAL A N 1
ATOM 1158 C CA . VAL A 1 144 ? -4.789 -42.688 -22.516 1 42.69 144 VAL A CA 1
ATOM 1159 C C . VAL A 1 144 ? -6.207 -43.125 -22.875 1 42.69 144 VAL A C 1
ATOM 1161 O O . VAL A 1 144 ? -7.066 -43.25 -22 1 42.69 144 VAL A O 1
ATOM 1164 N N . LYS A 1 145 ? -6.68 -42.594 -23.938 1 45.66 145 LYS A N 1
ATOM 1165 C CA . LYS A 1 145 ? -7.895 -43.25 -24.406 1 45.66 145 LYS A CA 1
ATOM 1166 C C . LYS A 1 145 ? -7.777 -44.781 -24.266 1 45.66 145 LYS A C 1
ATOM 1168 O O . LYS A 1 145 ? -6.895 -45.406 -24.859 1 45.66 145 LYS A O 1
ATOM 1173 N N . VAL A 1 146 ? -7.992 -45.156 -23.031 1 42.16 146 VAL A N 1
ATOM 1174 C CA . VAL A 1 146 ? -8.125 -46.594 -22.953 1 42.16 146 VAL A CA 1
ATOM 1175 C C . VAL A 1 146 ? -9.172 -47.094 -23.969 1 42.16 146 VAL A C 1
ATOM 1177 O O . VAL A 1 146 ? -10.328 -46.656 -23.922 1 42.16 146 VAL A O 1
ATOM 1180 N N . ASP A 1 147 ? -8.781 -47.281 -25.125 1 41.12 147 ASP A N 1
ATOM 1181 C CA . ASP A 1 147 ? -9.648 -48 -26.031 1 41.12 147 ASP A CA 1
ATOM 1182 C C . ASP A 1 147 ? -10.281 -49.219 -25.344 1 41.12 147 ASP A C 1
ATOM 1184 O O . ASP A 1 147 ? -9.562 -50.094 -24.844 1 41.12 147 ASP A O 1
ATOM 1188 N N . LEU A 1 148 ? -11.305 -48.875 -24.438 1 40 148 LEU A N 1
ATOM 1189 C CA . LEU A 1 148 ? -12.062 -50.062 -24.016 1 40 148 LEU A CA 1
ATOM 1190 C C . LEU A 1 148 ? -12.227 -51.031 -25.172 1 40 148 LEU A C 1
ATOM 1192 O O . LEU A 1 148 ? -12.812 -50.688 -26.203 1 40 148 LEU A O 1
ATOM 1196 N N . GLY A 1 149 ? -11.203 -51.75 -25.516 1 37.56 149 GLY A N 1
ATOM 1197 C CA . GLY A 1 149 ? -11.375 -52.844 -26.438 1 37.56 149 GLY A CA 1
ATOM 1198 C C . GLY A 1 149 ? -12.734 -53.531 -26.312 1 37.56 149 GLY A C 1
ATOM 1199 O O . GLY A 1 149 ? -13.547 -53.156 -25.469 1 37.56 149 GLY A O 1
ATOM 1200 N N . HIS A 1 150 ? -12.891 -55 -26.562 1 39.78 150 HIS A N 1
ATOM 1201 C CA . HIS A 1 150 ? -13.867 -56.031 -26.938 1 39.78 150 HIS A CA 1
ATOM 1202 C C . HIS A 1 150 ? -14.766 -56.375 -25.766 1 39.78 150 HIS A C 1
ATOM 1204 O O . HIS A 1 150 ? -14.484 -57.344 -25.016 1 39.78 150 HIS A O 1
ATOM 1210 N N . LEU A 1 151 ? -15.109 -55.562 -24.734 1 36.22 151 LEU A N 1
ATOM 1211 C CA . LEU A 1 151 ? -16.031 -56.312 -23.875 1 36.22 151 LEU A CA 1
ATOM 1212 C C . LEU A 1 151 ? -17.156 -56.906 -24.703 1 36.22 151 LEU A C 1
ATOM 1214 O O . LEU A 1 151 ? -17.984 -56.188 -25.25 1 36.22 151 LEU A O 1
ATOM 1218 N N . ALA A 1 152 ? -16.984 -58.125 -25.281 1 37.03 152 ALA A N 1
ATOM 1219 C CA . ALA A 1 152 ? -17.859 -59.094 -25.922 1 37.03 152 ALA A CA 1
ATOM 1220 C C . ALA A 1 152 ? -19.125 -59.344 -25.094 1 37.03 152 ALA A C 1
ATOM 1222 O O . ALA A 1 152 ? -19.031 -59.625 -23.891 1 37.03 152 ALA A O 1
ATOM 1223 N N . ALA A 1 153 ? -20.234 -58.656 -25.281 1 40.47 153 ALA A N 1
ATOM 1224 C CA . ALA A 1 153 ? -21.578 -58.969 -24.812 1 40.47 153 ALA A CA 1
ATOM 1225 C C . ALA A 1 153 ? -21.844 -60.469 -24.859 1 40.47 153 ALA A C 1
ATOM 1227 O O . ALA A 1 153 ? -21.891 -61.062 -25.938 1 40.47 153 ALA A O 1
ATOM 1228 N N . ALA A 1 154 ? -21.297 -61.312 -23.906 1 37.25 154 ALA A N 1
ATOM 1229 C CA . ALA A 1 154 ? -21.609 -62.75 -23.891 1 37.25 154 ALA A CA 1
ATOM 1230 C C . ALA A 1 154 ? -23.109 -62.969 -23.734 1 37.25 154 ALA A C 1
ATOM 1232 O O . ALA A 1 154 ? -23.781 -62.25 -23 1 37.25 154 ALA A O 1
ATOM 1233 N N . PRO A 1 155 ? -23.875 -63.719 -24.578 1 40.69 155 PRO A N 1
ATOM 1234 C CA . PRO A 1 155 ? -25.281 -64.062 -24.688 1 40.69 155 PRO A CA 1
ATOM 1235 C C . PRO A 1 155 ? -25.781 -64.812 -23.453 1 40.69 155 PRO A C 1
ATOM 1237 O O . PRO A 1 155 ? -25.219 -65.875 -23.094 1 40.69 155 PRO A O 1
ATOM 1240 N N . VAL A 1 156 ? -25.812 -64.188 -22.219 1 36.06 156 VAL A N 1
ATOM 1241 C CA . VAL A 1 156 ? -26.219 -65 -21.062 1 36.06 156 VAL A CA 1
ATOM 1242 C C . VAL A 1 156 ? -27.5 -65.75 -21.375 1 36.06 156 VAL A C 1
ATOM 1244 O O . VAL A 1 156 ? -28.5 -65.188 -21.766 1 36.06 156 VAL A O 1
ATOM 1247 N N . ALA A 1 157 ? -27.547 -67 -21.75 1 34.72 157 ALA A N 1
ATOM 1248 C CA . ALA A 1 157 ? -28.5 -68.062 -22.062 1 34.72 157 ALA A CA 1
ATOM 1249 C C . ALA A 1 157 ? -29.484 -68.312 -20.906 1 34.72 157 ALA A C 1
ATOM 1251 O O . ALA A 1 157 ? -29.062 -68.562 -19.766 1 34.72 157 ALA A O 1
ATOM 1252 N N . ALA A 1 158 ? -30.609 -67.5 -20.797 1 33.66 158 ALA A N 1
ATOM 1253 C CA . ALA A 1 158 ? -31.719 -67.688 -19.859 1 33.66 158 ALA A CA 1
ATOM 1254 C C . ALA A 1 158 ? -32.219 -69.125 -19.859 1 33.66 158 ALA A C 1
ATOM 1256 O O . ALA A 1 158 ? -32.844 -69.562 -20.828 1 33.66 158 ALA A O 1
ATOM 1257 N N . GLU A 1 159 ? -31.406 -70.125 -19.703 1 31.95 159 GLU A N 1
ATOM 1258 C CA . GLU A 1 159 ? -31.953 -71.438 -19.703 1 31.95 159 GLU A CA 1
ATOM 1259 C C . GLU A 1 159 ? -32.938 -71.625 -18.547 1 31.95 159 GLU A C 1
ATOM 1261 O O . GLU A 1 159 ? -32.531 -71.625 -17.375 1 31.95 159 GLU A O 1
ATOM 1266 N N . ALA A 1 160 ? -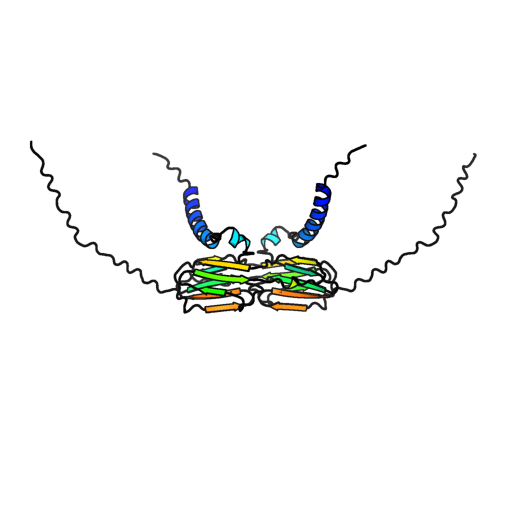34 -70.812 -18.516 1 33.72 160 ALA A N 1
ATOM 1267 C CA . ALA A 1 160 ? -35 -71.125 -17.5 1 33.72 160 ALA A CA 1
ATOM 1268 C C . ALA A 1 160 ? -35.281 -72.625 -17.406 1 33.72 160 ALA A C 1
ATOM 1270 O O . ALA A 1 160 ? -35.5 -73.25 -18.422 1 33.72 160 ALA A O 1
ATOM 1271 N N . CYS A 1 161 ? -34.75 -73.25 -16.328 1 29.34 161 CYS A N 1
ATOM 1272 C CA . CYS A 1 161 ? -34.844 -74.625 -15.812 1 29.34 161 CYS A CA 1
ATOM 1273 C C . CYS A 1 161 ? -36.281 -75 -15.648 1 29.34 161 CYS A C 1
ATOM 1275 O O . CYS A 1 161 ? -37.031 -74.438 -14.891 1 29.34 161 CYS A O 1
ATOM 1277 N N . GLU A 1 162 ? -36.969 -75.5 -16.656 1 28.27 162 GLU A N 1
ATOM 1278 C CA . GLU A 1 162 ? -38.219 -76.25 -16.781 1 28.27 162 GLU A CA 1
ATOM 1279 C C . GLU A 1 162 ? -38.312 -77.312 -15.719 1 28.27 162 GLU A C 1
ATOM 1281 O O . GLU A 1 162 ? -37.938 -78.438 -15.945 1 28.27 162 GLU A O 1
ATOM 1286 N N . ARG A 1 163 ? -37.688 -77.25 -14.469 1 25.47 163 ARG A N 1
ATOM 1287 C CA . ARG A 1 163 ? -38.281 -78.312 -13.695 1 25.47 163 ARG A CA 1
ATOM 1288 C C . ARG A 1 163 ? -39.656 -77.938 -13.188 1 25.47 163 ARG A C 1
ATOM 1290 O O . ARG A 1 163 ? -39.875 -76.75 -12.844 1 25.47 163 ARG A O 1
ATOM 1297 N N . MET B 1 1 ? -33.531 18.375 46.062 1 34.81 1 MET B N 1
ATOM 1298 C CA . MET B 1 1 ? -32.219 18.531 45.406 1 34.81 1 MET B CA 1
ATOM 1299 C C . MET B 1 1 ? -32.156 17.734 44.125 1 34.81 1 MET B C 1
ATOM 1301 O O . MET B 1 1 ? -32.531 16.562 44.062 1 34.81 1 MET B O 1
ATOM 1305 N N . ALA B 1 2 ? -32.281 18.453 42.938 1 40.22 2 ALA B N 1
ATOM 1306 C CA . ALA B 1 2 ? -32.469 17.922 41.594 1 40.22 2 ALA B CA 1
ATOM 1307 C C . ALA B 1 2 ? -31.281 17.078 41.156 1 40.22 2 ALA B C 1
ATOM 1309 O O . ALA B 1 2 ? -30.141 17.5 41.344 1 40.22 2 ALA B O 1
ATOM 1310 N N . LEU B 1 3 ? -31.328 15.797 41.281 1 35.44 3 LEU B N 1
ATOM 1311 C CA . LEU B 1 3 ? -30.344 14.836 40.812 1 35.44 3 LEU B CA 1
ATOM 1312 C C . LEU B 1 3 ? -30.016 15.039 39.344 1 35.44 3 LEU B C 1
ATOM 1314 O O . LEU B 1 3 ? -30.906 14.945 38.5 1 35.44 3 LEU B O 1
ATOM 1318 N N . VAL B 1 4 ? -29.219 16.062 39.031 1 39.41 4 VAL B N 1
ATOM 1319 C CA . VAL B 1 4 ? -28.672 16.156 37.688 1 39.41 4 VAL B CA 1
ATOM 1320 C C . VAL B 1 4 ? -28.016 14.836 37.281 1 39.41 4 VAL B C 1
ATOM 1322 O O . VAL B 1 4 ? -27.094 14.367 37.969 1 39.41 4 VAL B O 1
ATOM 1325 N N . ARG B 1 5 ? -28.719 13.883 36.656 1 44.31 5 ARG B N 1
ATOM 1326 C CA . ARG B 1 5 ? -28.203 12.656 36.062 1 44.31 5 ARG B CA 1
ATOM 1327 C C . ARG B 1 5 ? -26.969 12.945 35.219 1 44.31 5 ARG B C 1
ATOM 1329 O O . ARG B 1 5 ? -27.031 13.727 34.25 1 44.31 5 ARG B O 1
ATOM 1336 N N . PHE B 1 6 ? -25.766 13.016 35.812 1 42.69 6 PHE B N 1
ATOM 1337 C CA . PHE B 1 6 ? -24.484 13.055 35.125 1 42.69 6 PHE B CA 1
ATOM 1338 C C . PHE B 1 6 ? -24.438 12.023 34.031 1 42.69 6 PHE B C 1
ATOM 1340 O O . PHE B 1 6 ? -24.469 10.82 34.281 1 42.69 6 PHE B O 1
ATOM 1347 N N . SER B 1 7 ? -25.141 12.211 32.875 1 47.5 7 SER B N 1
ATOM 1348 C CA . SER B 1 7 ? -25.062 11.258 31.766 1 47.5 7 SER B CA 1
ATOM 1349 C C . SER B 1 7 ? -23.672 11.266 31.141 1 47.5 7 SER B C 1
ATOM 1351 O O . SER B 1 7 ? -23.266 12.266 30.531 1 47.5 7 SER B O 1
ATOM 1353 N N . PRO B 1 8 ? -22.688 10.469 31.625 1 49.91 8 PRO B N 1
ATOM 1354 C CA . PRO B 1 8 ? -21.344 10.25 31.078 1 49.91 8 PRO B CA 1
ATOM 1355 C C . PRO B 1 8 ? -21.328 10.125 29.562 1 49.91 8 PRO B C 1
ATOM 1357 O O . PRO B 1 8 ? -20.266 10.18 28.938 1 49.91 8 PRO B O 1
ATOM 1360 N N . LEU B 1 9 ? -22.484 9.867 28.922 1 54.31 9 LEU B N 1
ATOM 1361 C CA . LEU B 1 9 ? -22.547 9.703 27.469 1 54.31 9 LEU B CA 1
ATOM 1362 C C . LEU B 1 9 ? -22.312 11.031 26.766 1 54.31 9 LEU B C 1
ATOM 1364 O O . LEU B 1 9 ? -21.781 11.062 25.656 1 54.31 9 LEU B O 1
ATOM 1368 N N . TYR B 1 10 ? -22.656 12.164 27.375 1 50.66 10 TYR B N 1
ATOM 1369 C CA . TYR B 1 10 ? -22.5 13.461 26.734 1 50.66 10 TYR B CA 1
ATOM 1370 C C . TYR B 1 10 ? -21.031 13.852 26.641 1 50.66 10 TYR B C 1
ATOM 1372 O O . TYR B 1 10 ? -20.609 14.438 25.641 1 50.66 10 TYR B O 1
ATOM 1380 N N . GLU B 1 11 ? -20.234 13.617 27.625 1 52.59 11 GLU B N 1
ATOM 1381 C CA . GLU B 1 11 ? -18.812 13.93 27.562 1 52.59 11 GLU B CA 1
ATOM 1382 C C . GLU B 1 11 ? -18.078 12.984 26.609 1 52.59 11 GLU B C 1
ATOM 1384 O O . GLU B 1 11 ? -17.125 13.375 25.953 1 52.59 11 GLU B O 1
ATOM 1389 N N . PHE B 1 12 ? -18.547 11.719 26.562 1 54.09 12 PHE B N 1
ATOM 1390 C CA . PHE B 1 12 ? -17.984 10.789 25.594 1 54.09 12 PHE B CA 1
ATOM 1391 C C . PHE B 1 12 ? -18.281 11.234 24.172 1 54.09 12 PHE B C 1
ATOM 1393 O O . PHE B 1 12 ? -17.422 11.141 23.297 1 54.09 12 PHE B O 1
ATOM 1400 N N . ASP B 1 13 ? -19.422 11.844 23.875 1 56.47 13 ASP B N 1
ATOM 1401 C CA . ASP B 1 13 ? -19.828 12.328 22.547 1 56.47 13 ASP B CA 1
ATOM 1402 C C . ASP B 1 13 ? -19 13.547 22.141 1 56.47 13 ASP B C 1
ATOM 1404 O O . ASP B 1 13 ? -18.625 13.688 20.984 1 56.47 13 ASP B O 1
ATOM 1408 N N . ARG B 1 14 ? -18.594 14.383 23.078 1 54 14 ARG B N 1
ATOM 1409 C CA . ARG B 1 14 ? -17.766 15.547 22.75 1 54 14 ARG B CA 1
ATOM 1410 C C . ARG B 1 14 ? -16.344 15.125 22.422 1 54 14 ARG B C 1
ATOM 1412 O O . ARG B 1 14 ? -15.727 15.672 21.484 1 54 14 ARG B O 1
ATOM 1419 N N . GLU B 1 15 ? -15.805 14.266 23.188 1 57.03 15 GLU B N 1
ATOM 1420 C CA . GLU B 1 15 ? -14.453 13.797 22.875 1 57.03 15 GLU B CA 1
ATOM 1421 C C . GLU B 1 15 ? -14.445 12.953 21.594 1 57.03 15 GLU B C 1
ATOM 1423 O O . GLU B 1 15 ? -13.516 13.023 20.797 1 57.03 15 GLU B O 1
ATOM 1428 N N . LEU B 1 16 ? -15.508 12.242 21.469 1 57.69 16 LEU B N 1
ATOM 1429 C CA . LEU B 1 16 ? -15.672 11.508 20.234 1 57.69 16 LEU B CA 1
ATOM 1430 C C . LEU B 1 16 ? -15.883 12.461 19.062 1 57.69 16 LEU B C 1
ATOM 1432 O O . LEU B 1 16 ? -15.398 12.203 17.953 1 57.69 16 LEU B O 1
ATOM 1436 N N . GLY B 1 17 ? -16.578 13.531 19.328 1 58.28 17 GLY B N 1
ATOM 1437 C CA . GLY B 1 17 ? -16.781 14.57 18.328 1 58.28 17 GLY B CA 1
ATOM 1438 C C . GLY B 1 17 ? -15.484 15.234 17.891 1 58.28 17 GLY B C 1
ATOM 1439 O O . GLY B 1 17 ? -15.297 15.531 16.719 1 58.28 17 GLY B O 1
ATOM 1440 N N . THR B 1 18 ? -14.656 15.602 18.891 1 55.03 18 THR B N 1
ATOM 1441 C CA . THR B 1 18 ? -13.352 16.172 18.562 1 55.03 18 THR B CA 1
ATOM 1442 C C . THR B 1 18 ? -12.484 15.156 17.828 1 55.03 18 THR B C 1
ATOM 1444 O O . THR B 1 18 ? -11.805 15.492 16.859 1 55.03 18 THR B O 1
ATOM 1447 N N . LEU B 1 19 ? -12.523 14.016 18.359 1 53.31 19 LEU B N 1
ATOM 1448 C CA . LEU B 1 19 ? -11.75 12.969 17.688 1 53.31 19 LEU B CA 1
ATOM 1449 C C . LEU B 1 19 ? -12.305 12.695 16.297 1 53.31 19 LEU B C 1
ATOM 1451 O O . LEU B 1 19 ? -11.539 12.57 15.328 1 53.31 19 LEU B O 1
ATOM 1455 N N . GLN B 1 20 ? -13.672 12.641 16.234 1 56.59 20 GLN B N 1
ATOM 1456 C CA . GLN B 1 20 ? -14.32 12.438 14.945 1 56.59 20 GLN B CA 1
ATOM 1457 C C . GLN B 1 20 ? -14.039 13.602 14 1 56.59 20 GLN B C 1
ATOM 1459 O O . GLN B 1 20 ? -13.805 13.398 12.805 1 56.59 20 GLN B O 1
ATOM 1464 N N . ARG B 1 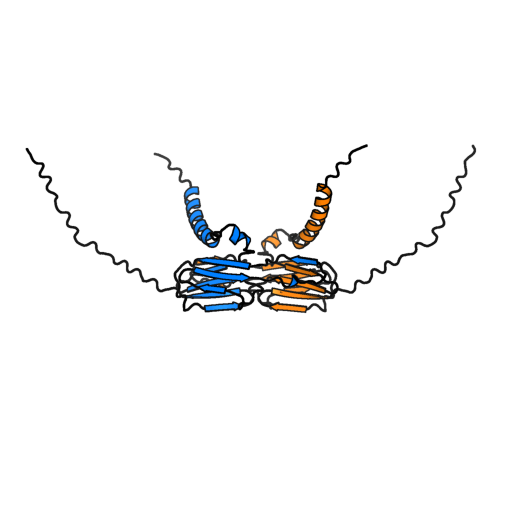21 ? -14.094 14.797 14.57 1 54.84 21 ARG B N 1
ATOM 1465 C CA . ARG B 1 21 ? -13.805 15.961 13.734 1 54.84 21 ARG B CA 1
ATOM 1466 C C . ARG B 1 21 ? -12.359 15.93 13.234 1 54.84 21 ARG B C 1
ATOM 1468 O O . ARG B 1 21 ? -12.094 16.25 12.078 1 54.84 21 ARG B O 1
ATOM 1475 N N . GLN B 1 22 ? -11.469 15.664 14.109 1 52.59 22 GLN B N 1
ATOM 1476 C CA . GLN B 1 22 ? -10.07 15.57 13.703 1 52.59 22 GLN B CA 1
ATOM 1477 C C . GLN B 1 22 ? -9.844 14.406 12.742 1 52.59 22 GLN B C 1
ATOM 1479 O O . GLN B 1 22 ? -9.102 14.531 11.766 1 52.59 22 GLN B O 1
ATOM 1484 N N . MET B 1 23 ? -10.477 13.32 13.094 1 54.81 23 MET B N 1
ATOM 1485 C CA . MET B 1 23 ? -10.391 12.172 12.203 1 54.81 23 MET B CA 1
ATOM 1486 C C . MET B 1 23 ? -11.117 12.438 10.891 1 54.81 23 MET B C 1
ATOM 1488 O O . MET B 1 23 ? -10.664 12.008 9.828 1 54.81 23 MET B O 1
ATOM 1492 N N . SER B 1 24 ? -12.32 13.125 11.055 1 56.88 24 SER B N 1
ATOM 1493 C CA . SER B 1 24 ? -13.164 13.453 9.914 1 56.88 24 SER B CA 1
ATOM 1494 C C . SER B 1 24 ? -12.43 14.336 8.914 1 56.88 24 SER B C 1
ATOM 1496 O O . SER B 1 24 ? -12.641 14.227 7.703 1 56.88 24 SER B O 1
ATOM 1498 N N . ARG B 1 25 ? -11.625 15.188 9.492 1 55.5 25 ARG B N 1
ATOM 1499 C CA . ARG B 1 25 ? -10.945 16.047 8.539 1 55.5 25 ARG B CA 1
ATOM 1500 C C . ARG B 1 25 ? -10.016 15.242 7.637 1 55.5 25 ARG B C 1
ATOM 1502 O O . ARG B 1 25 ? -9.875 15.547 6.449 1 55.5 25 ARG B O 1
ATOM 1509 N N . PHE B 1 26 ? -9.422 14.352 8.312 1 55.31 26 PHE B N 1
ATOM 1510 C CA . PHE B 1 26 ? -8.484 13.539 7.535 1 55.31 26 PHE B CA 1
ATOM 1511 C C . PHE B 1 26 ? -9.227 12.492 6.715 1 55.31 26 PHE B C 1
ATOM 1513 O O . PHE B 1 26 ? -8.766 12.094 5.645 1 55.31 26 PHE B O 1
ATOM 1520 N N . LEU B 1 27 ? -10.352 12.141 7.301 1 54.38 27 LEU B N 1
ATOM 1521 C CA . LEU B 1 27 ? -11.156 11.133 6.613 1 54.38 27 LEU B CA 1
ATOM 1522 C C . LEU B 1 27 ? -12.219 11.789 5.734 1 54.38 27 LEU B C 1
ATOM 1524 O O . LEU B 1 27 ? -12.977 11.094 5.055 1 54.38 27 LEU B O 1
ATOM 1528 N N . GLN B 1 28 ? -12.508 13.07 5.961 1 52.47 28 GLN B N 1
ATOM 1529 C CA . GLN B 1 28 ? -13.578 13.688 5.188 1 52.47 28 GLN B CA 1
ATOM 1530 C C . GLN B 1 28 ? -13.273 13.633 3.691 1 52.47 28 GLN B C 1
ATOM 1532 O O . GLN B 1 28 ? -12.164 13.953 3.264 1 52.47 28 GLN B O 1
ATOM 1537 N N . PRO B 1 29 ? -14.266 12.945 3.152 1 50.91 29 PRO B N 1
ATOM 1538 C CA . PRO B 1 29 ? -14.148 13.07 1.698 1 50.91 29 PRO B CA 1
ATOM 1539 C C . PRO B 1 29 ? -14.016 14.523 1.241 1 50.91 29 PRO B C 1
ATOM 1541 O O . PRO B 1 29 ? -14.648 15.414 1.816 1 50.91 29 PRO B O 1
ATOM 1544 N N . TRP B 1 30 ? -12.945 14.852 0.729 1 53.19 30 TRP B N 1
ATOM 1545 C CA . TRP B 1 30 ? -12.758 16.188 0.149 1 53.19 30 TRP B CA 1
ATOM 1546 C C . TRP B 1 30 ? -13.969 16.594 -0.687 1 53.19 30 TRP B C 1
ATOM 1548 O O . TRP B 1 30 ? -14.695 15.727 -1.198 1 53.19 30 TRP B O 1
ATOM 1558 N N . PRO B 1 31 ? -14.234 17.75 -0.471 1 55 31 PRO B N 1
ATOM 1559 C CA . PRO B 1 31 ? -15.414 18.234 -1.198 1 55 31 PRO B CA 1
ATOM 1560 C C . PRO B 1 31 ? -15.297 18.031 -2.707 1 55 31 PRO B C 1
ATOM 1562 O O . PRO B 1 31 ? -15.094 18.984 -3.453 1 55 31 PRO B O 1
ATOM 1565 N N . TRP B 1 32 ? -14.953 16.953 -3.014 1 57.09 32 TRP B N 1
ATOM 1566 C CA . TRP B 1 32 ? -15.031 16.688 -4.449 1 57.09 32 TRP B CA 1
ATOM 1567 C C . TRP B 1 32 ? -16.484 16.578 -4.906 1 57.09 32 TRP B C 1
ATOM 1569 O O . TRP B 1 32 ? -17.359 16.188 -4.129 1 57.09 32 TRP B O 1
ATOM 1579 N N . THR B 1 33 ? -16.625 17.281 -5.988 1 60.69 33 THR B N 1
ATOM 1580 C CA . THR B 1 33 ? -17.922 17 -6.605 1 60.69 33 THR B CA 1
ATOM 1581 C C . THR B 1 33 ? -18.062 15.508 -6.902 1 60.69 33 THR B C 1
ATOM 1583 O O . THR B 1 33 ? -17.078 14.773 -6.949 1 60.69 33 THR B O 1
ATOM 1586 N N . GLU B 1 34 ? -19.25 15.031 -6.934 1 60.28 34 GLU B N 1
ATOM 1587 C CA . GLU B 1 34 ? -19.531 13.633 -7.246 1 60.28 34 GLU B CA 1
ATOM 1588 C C . GLU B 1 34 ? -18.781 13.18 -8.492 1 60.28 34 GLU B C 1
ATOM 1590 O O . GLU B 1 34 ? -18.297 12.047 -8.562 1 60.28 34 GLU B O 1
ATOM 1595 N N . ALA B 1 35 ? -18.703 14.086 -9.477 1 59.47 35 ALA B N 1
ATOM 1596 C CA . ALA B 1 35 ? -18.062 13.758 -10.742 1 59.47 35 ALA B CA 1
ATOM 1597 C C . ALA B 1 35 ? -16.562 13.523 -10.547 1 59.47 35 ALA B C 1
ATOM 1599 O O . ALA B 1 35 ? -15.984 12.625 -11.164 1 59.47 35 ALA B O 1
ATOM 1600 N N . GLU B 1 36 ? -15.938 14.367 -9.797 1 61.12 36 GLU B N 1
ATOM 1601 C CA . GLU B 1 36 ? -14.516 14.242 -9.516 1 61.12 36 GLU B CA 1
ATOM 1602 C C . GLU B 1 36 ? -14.211 12.977 -8.727 1 61.12 36 GLU B C 1
ATOM 1604 O O . GLU B 1 36 ? -13.195 12.32 -8.961 1 61.12 36 GLU B O 1
ATOM 1609 N N . LEU B 1 37 ? -15.117 12.742 -7.895 1 61.41 37 LEU B N 1
ATOM 1610 C CA . LEU B 1 37 ? -14.961 11.555 -7.07 1 61.41 37 LEU B CA 1
ATOM 1611 C C . LEU B 1 37 ? -15.016 10.289 -7.922 1 61.41 37 LEU B C 1
ATOM 1613 O O . LEU B 1 37 ? -14.336 9.305 -7.625 1 61.41 37 LEU B O 1
ATOM 1617 N N . LYS B 1 38 ? -15.859 10.5 -8.906 1 61.47 38 LYS B N 1
ATOM 1618 C CA . LYS B 1 38 ? -16.016 9.359 -9.797 1 61.47 38 LYS B CA 1
ATOM 1619 C C . LYS B 1 38 ? -14.734 9.07 -10.562 1 61.47 38 LYS B C 1
ATOM 1621 O O . LYS B 1 38 ? -14.484 7.926 -10.961 1 61.47 38 LYS B O 1
ATOM 1626 N N . GLU B 1 39 ? -13.961 10.117 -10.609 1 67.75 39 GLU B N 1
ATOM 1627 C CA . GLU B 1 39 ? -12.742 9.93 -11.391 1 67.75 39 GLU B CA 1
ATOM 1628 C C . GLU B 1 39 ? -11.594 9.422 -10.516 1 67.75 39 GLU B C 1
ATOM 1630 O O . GLU B 1 39 ? -10.609 8.891 -11.023 1 67.75 39 GLU B O 1
ATOM 1635 N N . LEU B 1 40 ? -11.875 9.555 -9.25 1 70.81 40 LEU B N 1
ATOM 1636 C CA . LEU B 1 40 ? -10.836 9.078 -8.344 1 70.81 40 LEU B CA 1
ATOM 1637 C C . LEU B 1 40 ? -11.039 7.598 -8.016 1 70.81 40 LEU B C 1
ATOM 1639 O O . LEU B 1 40 ? -12.164 7.168 -7.734 1 70.81 40 LEU B O 1
ATOM 1643 N N . SER B 1 41 ? -9.859 6.957 -8.219 1 77.12 41 SER B N 1
ATOM 1644 C CA . SER B 1 41 ? -9.969 5.508 -8.102 1 77.12 41 SER B CA 1
ATOM 1645 C C . SER B 1 41 ? -9.695 5.047 -6.672 1 77.12 41 SER B C 1
ATOM 1647 O O . SER B 1 41 ? -10.266 4.055 -6.215 1 77.12 41 SER B O 1
ATOM 1649 N N . PHE B 1 42 ? -8.867 5.762 -5.973 1 87.06 42 PHE B N 1
ATOM 1650 C CA . PHE B 1 42 ? -8.562 5.355 -4.609 1 87.06 42 PHE B CA 1
ATOM 1651 C C . PHE B 1 42 ? -7.863 6.48 -3.854 1 87.06 42 PHE B C 1
ATOM 1653 O O . PHE B 1 42 ? -7.539 7.516 -4.438 1 87.06 42 PHE B O 1
ATOM 1660 N N . ALA B 1 43 ? -7.723 6.348 -2.615 1 91.12 43 ALA B N 1
ATOM 1661 C CA . ALA B 1 43 ? -7.012 7.289 -1.753 1 91.12 43 ALA B CA 1
ATOM 1662 C C . ALA B 1 43 ? -5.84 6.609 -1.048 1 91.12 43 ALA B C 1
ATOM 1664 O O . ALA B 1 43 ? -6.039 5.762 -0.177 1 91.12 43 ALA B O 1
ATOM 1665 N N . PRO B 1 44 ? -4.602 7.043 -1.408 1 95.88 44 PRO B N 1
ATOM 1666 C CA . PRO B 1 44 ? -3.465 6.441 -0.705 1 95.88 44 PRO B CA 1
ATOM 1667 C C . PRO B 1 44 ? -3.51 6.68 0.802 1 95.88 44 PRO B C 1
ATOM 1669 O O . PRO B 1 44 ? -3.926 7.75 1.249 1 95.88 44 PRO B O 1
ATOM 1672 N N . ALA B 1 45 ? -3.07 5.727 1.575 1 94.5 45 ALA B N 1
ATOM 1673 C CA . ALA B 1 45 ? -3.033 5.844 3.031 1 94.5 45 ALA B CA 1
ATOM 1674 C C . ALA B 1 45 ? -1.995 6.871 3.473 1 94.5 45 ALA B C 1
ATOM 1676 O O . ALA B 1 45 ? -0.908 6.953 2.895 1 94.5 45 ALA B O 1
ATOM 1677 N N . VAL B 1 46 ? -2.322 7.598 4.57 1 95.88 46 VAL B N 1
ATOM 1678 C CA . VAL B 1 46 ? -1.468 8.688 5.031 1 95.88 46 VAL B CA 1
ATOM 1679 C C . VAL B 1 46 ? -1.199 8.539 6.527 1 95.88 46 VAL B C 1
ATOM 1681 O O . VAL B 1 46 ? -2.07 8.086 7.281 1 95.88 46 VAL B O 1
ATOM 1684 N N . GLU B 1 47 ? -0.014 8.883 6.914 1 95.12 47 GLU B N 1
ATOM 1685 C CA . GLU B 1 47 ? 0.378 9.016 8.312 1 95.12 47 GLU B CA 1
ATOM 1686 C C . GLU B 1 47 ? 0.975 10.398 8.586 1 95.12 47 GLU B C 1
ATOM 1688 O O . GLU B 1 47 ? 1.835 10.867 7.84 1 95.12 47 GLU B O 1
ATOM 1693 N N . VAL B 1 48 ? 0.453 11.039 9.625 1 94.5 48 VAL B N 1
ATOM 1694 C CA . VAL B 1 48 ? 0.934 12.367 9.984 1 94.5 48 VAL B CA 1
ATOM 1695 C C . VAL B 1 48 ? 1.475 12.352 11.414 1 94.5 48 VAL B C 1
ATOM 1697 O O . VAL B 1 48 ? 0.75 12.008 12.352 1 94.5 48 VAL B O 1
ATOM 1700 N N . LYS B 1 49 ? 2.709 12.727 11.531 1 93.69 49 LYS B N 1
ATOM 1701 C CA . LYS B 1 49 ? 3.338 12.906 12.836 1 93.69 49 LYS B CA 1
ATOM 1702 C C . LYS B 1 49 ? 3.732 14.359 13.055 1 93.69 49 LYS B C 1
ATOM 1704 O O . LYS B 1 49 ? 4.477 14.938 12.258 1 93.69 49 LYS B O 1
ATOM 1709 N N . GLU B 1 50 ? 3.244 14.852 14.109 1 92.94 50 GLU B N 1
ATOM 1710 C CA . GLU B 1 50 ? 3.559 16.234 14.43 1 92.94 50 GLU B CA 1
ATOM 1711 C C . GLU B 1 50 ? 4.469 16.328 15.656 1 92.94 50 GLU B C 1
ATOM 1713 O O . GLU B 1 50 ? 4.152 15.773 16.719 1 92.94 50 GLU B O 1
ATOM 1718 N N . THR B 1 51 ? 5.609 17 15.5 1 91.19 51 THR B N 1
ATOM 1719 C CA . THR B 1 51 ? 6.488 17.375 16.609 1 91.19 51 THR B CA 1
ATOM 1720 C C . THR B 1 51 ? 6.523 18.891 16.781 1 91.19 51 THR B C 1
ATOM 1722 O O . THR B 1 51 ? 5.828 19.609 16.062 1 91.19 51 THR B O 1
ATOM 1725 N N . ASP B 1 52 ? 7.293 19.281 17.734 1 90.44 52 ASP B N 1
ATOM 1726 C CA . ASP B 1 52 ? 7.391 20.719 17.953 1 90.44 52 ASP B CA 1
ATOM 1727 C C . ASP B 1 52 ? 8.086 21.406 16.781 1 90.44 52 ASP B C 1
ATOM 1729 O O . ASP B 1 52 ? 7.75 22.547 16.438 1 90.44 52 ASP B O 1
ATOM 1733 N N . ALA B 1 53 ? 8.914 20.719 16.188 1 93.06 53 ALA B N 1
ATOM 1734 C CA . ALA B 1 53 ? 9.781 21.344 15.195 1 93.06 53 ALA B CA 1
ATOM 1735 C C . ALA B 1 53 ? 9.25 21.125 13.781 1 93.06 53 ALA B C 1
ATOM 1737 O O . ALA B 1 53 ? 9.508 21.938 12.883 1 93.06 53 ALA B O 1
ATOM 1738 N N . ALA B 1 54 ? 8.547 19.969 13.633 1 95.38 54 ALA B N 1
ATOM 1739 C CA . ALA B 1 54 ? 8.242 19.625 12.242 1 95.38 54 ALA B CA 1
ATOM 1740 C C . ALA B 1 54 ? 7.016 18.719 12.164 1 95.38 54 ALA B C 1
ATOM 1742 O O . ALA B 1 54 ? 6.555 18.188 13.18 1 95.38 54 ALA B O 1
ATOM 1743 N N . ILE B 1 55 ? 6.492 18.594 10.992 1 95.25 55 ILE B N 1
ATOM 1744 C CA . ILE B 1 55 ? 5.492 17.594 10.625 1 95.25 55 ILE B CA 1
ATOM 1745 C C . ILE B 1 55 ? 6.105 16.578 9.664 1 95.25 55 ILE B C 1
ATOM 1747 O O . ILE B 1 55 ? 6.75 16.953 8.68 1 95.25 55 ILE B O 1
ATOM 1751 N N . GLU B 1 56 ? 5.945 15.422 10.031 1 96.38 56 GLU B N 1
ATOM 1752 C CA . GLU B 1 56 ? 6.332 14.344 9.125 1 96.38 56 GLU B CA 1
ATOM 1753 C C . GLU B 1 56 ? 5.105 13.68 8.508 1 96.38 56 GLU B C 1
ATOM 1755 O O . GLU B 1 56 ? 4.242 13.172 9.219 1 96.38 56 GLU B O 1
ATOM 1760 N N . LEU B 1 57 ? 5.09 13.711 7.242 1 96.88 57 LEU B N 1
ATOM 1761 C CA . LEU B 1 57 ? 4.008 13.086 6.488 1 96.88 57 LEU B CA 1
ATOM 1762 C C . LEU B 1 57 ? 4.516 11.875 5.715 1 96.88 57 LEU B C 1
ATOM 1764 O O . LEU B 1 57 ? 5.508 11.969 4.988 1 96.88 57 LEU B O 1
ATOM 1768 N N . ARG B 1 58 ? 3.854 10.773 5.91 1 96.94 58 ARG B N 1
ATOM 1769 C CA . ARG B 1 58 ? 4.152 9.562 5.148 1 96.94 58 ARG B CA 1
ATOM 1770 C C . ARG B 1 58 ? 2.943 9.125 4.328 1 96.94 58 ARG B C 1
ATOM 1772 O O . ARG B 1 58 ? 1.809 9.18 4.809 1 96.94 58 ARG B O 1
ATOM 1779 N N . VAL B 1 59 ? 3.215 8.727 3.1 1 96.94 59 VAL B N 1
ATOM 1780 C CA . VAL B 1 59 ? 2.137 8.312 2.209 1 96.94 59 VAL B CA 1
ATOM 1781 C C . VAL B 1 59 ? 2.498 6.98 1.547 1 96.94 59 VAL B C 1
ATOM 1783 O O . VAL B 1 59 ? 3.615 6.809 1.055 1 96.94 59 VAL B O 1
ATOM 1786 N N . GLU B 1 60 ? 1.608 6.023 1.616 1 97.25 60 GLU B N 1
ATOM 1787 C CA . GLU B 1 60 ? 1.79 4.762 0.906 1 97.25 60 GLU B CA 1
ATOM 1788 C C . GLU B 1 60 ? 1.524 4.926 -0.588 1 97.25 60 GLU B C 1
ATOM 1790 O O . GLU B 1 60 ? 0.383 5.137 -1.001 1 97.25 60 GLU B O 1
ATOM 1795 N N . LEU B 1 61 ? 2.543 4.719 -1.389 1 97.06 61 LEU B N 1
ATOM 1796 C CA . LEU B 1 61 ? 2.432 4.84 -2.838 1 97.06 61 LEU B CA 1
ATOM 1797 C C . LEU B 1 61 ? 3.162 3.695 -3.535 1 97.06 61 LEU B C 1
ATOM 1799 O O . LEU B 1 61 ? 4.047 3.93 -4.359 1 97.06 61 LEU B O 1
ATOM 1803 N N . PRO B 1 62 ? 2.801 2.488 -3.258 1 96.56 62 PRO B N 1
ATOM 1804 C CA . PRO B 1 62 ? 3.484 1.367 -3.906 1 96.56 62 PRO B CA 1
ATOM 1805 C C . PRO B 1 62 ? 3.271 1.339 -5.418 1 96.56 62 PRO B C 1
ATOM 1807 O O . PRO B 1 62 ? 2.154 1.555 -5.891 1 96.56 62 PRO B O 1
ATOM 1810 N N . GLY B 1 63 ? 4.27 1.05 -6.152 1 94.25 63 GLY B N 1
ATOM 1811 C CA . GLY B 1 63 ? 4.176 0.858 -7.59 1 94.25 63 GLY B CA 1
ATOM 1812 C C . GLY B 1 63 ? 4.18 2.16 -8.367 1 94.25 63 GLY B C 1
ATOM 1813 O O . GLY B 1 63 ? 4.031 2.16 -9.594 1 94.25 63 GLY B O 1
ATOM 1814 N N . ILE B 1 64 ? 4.312 3.209 -7.66 1 93.75 64 ILE B N 1
ATOM 1815 C CA . ILE B 1 64 ? 4.316 4.508 -8.32 1 93.75 64 ILE B CA 1
ATOM 1816 C C . ILE B 1 64 ? 5.742 5.043 -8.406 1 93.75 64 ILE B C 1
ATOM 1818 O O . ILE B 1 64 ? 6.488 4.992 -7.422 1 93.75 64 ILE B O 1
ATOM 1822 N N . ASP B 1 65 ? 6.094 5.477 -9.547 1 92.62 65 ASP B N 1
ATOM 1823 C CA . ASP B 1 65 ? 7.371 6.164 -9.695 1 92.62 65 ASP B CA 1
ATOM 1824 C C . ASP B 1 65 ? 7.289 7.594 -9.172 1 92.62 65 ASP B C 1
ATOM 1826 O O . ASP B 1 65 ? 6.406 8.359 -9.57 1 92.62 65 ASP B O 1
ATOM 1830 N N . PRO B 1 66 ? 8.203 7.926 -8.32 1 92.88 66 PRO B N 1
ATOM 1831 C CA . PRO B 1 66 ? 8.156 9.273 -7.754 1 92.88 66 PRO B CA 1
ATOM 1832 C C . PRO B 1 66 ? 8.156 10.359 -8.828 1 92.88 66 PRO B C 1
ATOM 1834 O O . PRO B 1 66 ? 7.613 11.445 -8.609 1 92.88 66 PRO B O 1
ATOM 1837 N N . LYS B 1 67 ? 8.734 10.117 -9.945 1 92.56 67 LYS B N 1
ATOM 1838 C CA . LYS B 1 67 ? 8.789 11.109 -11.016 1 92.56 67 LYS B CA 1
ATOM 1839 C C . LYS B 1 67 ? 7.402 11.391 -11.578 1 92.56 67 LYS B C 1
ATOM 1841 O O . LYS B 1 67 ? 7.18 12.438 -12.195 1 92.56 67 LYS B O 1
ATOM 1846 N N . ASP B 1 68 ? 6.539 10.469 -11.367 1 93 68 ASP B N 1
ATOM 1847 C CA . ASP B 1 68 ? 5.195 10.602 -11.914 1 93 68 ASP B CA 1
ATOM 1848 C C . ASP B 1 68 ? 4.242 11.234 -10.898 1 93 68 ASP B C 1
ATOM 1850 O O . ASP B 1 68 ? 3.037 11.312 -11.141 1 93 68 ASP B O 1
ATOM 1854 N N . LEU B 1 69 ? 4.754 11.656 -9.852 1 95.75 69 LEU B N 1
ATOM 1855 C CA . LEU B 1 69 ? 3.945 12.242 -8.789 1 95.75 69 LEU B CA 1
ATOM 1856 C C . LEU B 1 69 ? 3.924 13.766 -8.898 1 95.75 69 LEU B C 1
ATOM 1858 O O . LEU B 1 69 ? 4.949 14.391 -9.18 1 95.75 69 LEU B O 1
ATOM 1862 N N . ASP B 1 70 ? 2.748 14.344 -8.812 1 96.62 70 ASP B N 1
ATOM 1863 C CA . ASP B 1 70 ? 2.592 15.781 -8.641 1 96.62 70 ASP B CA 1
ATOM 1864 C C . ASP B 1 70 ? 2.373 16.141 -7.172 1 96.62 70 ASP B C 1
ATOM 1866 O O . ASP B 1 70 ? 1.302 15.883 -6.617 1 96.62 70 ASP B O 1
ATOM 1870 N N . LEU B 1 71 ? 3.344 16.688 -6.578 1 97 71 LEU B N 1
ATOM 1871 C CA . LEU B 1 71 ? 3.352 17.016 -5.156 1 97 71 LEU B CA 1
ATOM 1872 C C . LEU B 1 71 ? 3.451 18.531 -4.945 1 97 71 LEU B C 1
ATOM 1874 O O . LEU B 1 71 ? 4.375 19.172 -5.453 1 97 71 LEU B O 1
ATOM 1878 N N . GLN B 1 72 ? 2.484 19.109 -4.285 1 97.19 72 GLN B N 1
ATOM 1879 C CA . GLN B 1 72 ? 2.496 20.531 -3.93 1 97.19 72 GLN B CA 1
ATOM 1880 C C . GLN B 1 72 ? 2.385 20.719 -2.42 1 97.19 72 GLN B C 1
ATOM 1882 O O . GLN B 1 72 ? 1.494 20.141 -1.782 1 97.19 72 GLN B O 1
ATOM 1887 N N . VAL B 1 73 ? 3.311 21.484 -1.901 1 97.25 73 VAL B N 1
ATOM 1888 C CA . VAL B 1 73 ? 3.295 21.797 -0.474 1 97.25 73 VAL B CA 1
ATOM 1889 C C . VAL B 1 73 ? 3.018 23.281 -0.26 1 97.25 73 VAL B C 1
ATOM 1891 O O . VAL B 1 73 ? 3.764 24.125 -0.746 1 97.25 73 VAL B O 1
ATOM 1894 N N . THR B 1 74 ? 1.93 23.547 0.442 1 96.44 74 THR B N 1
ATOM 1895 C CA . THR B 1 74 ? 1.647 24.906 0.892 1 96.44 74 THR B CA 1
ATOM 1896 C C . THR B 1 74 ? 1.919 25.047 2.387 1 96.44 74 THR B C 1
ATOM 1898 O O . THR B 1 74 ? 2.379 24.109 3.031 1 96.44 74 THR B O 1
ATOM 1901 N N . ALA B 1 75 ? 1.675 26.219 2.912 1 95.12 75 ALA B N 1
ATOM 1902 C CA . ALA B 1 75 ? 1.9 26.438 4.336 1 95.12 75 ALA B CA 1
ATOM 1903 C C . ALA B 1 75 ? 0.932 25.625 5.184 1 95.12 75 ALA B C 1
ATOM 1905 O O . ALA B 1 75 ? 1.233 25.281 6.328 1 95.12 75 ALA B O 1
ATOM 1906 N N . GLU B 1 76 ? -0.202 25.219 4.551 1 94.81 76 GLU B N 1
ATOM 1907 C CA . GLU B 1 76 ? -1.238 24.641 5.402 1 94.81 76 GLU B CA 1
ATOM 1908 C C . GLU B 1 76 ? -1.663 23.266 4.895 1 94.81 76 GLU B C 1
ATOM 1910 O O . GLU B 1 76 ? -2.469 22.578 5.531 1 94.81 76 GLU B O 1
ATOM 1915 N N . ALA B 1 77 ? -1.188 22.906 3.756 1 96.06 77 ALA B N 1
ATOM 1916 C CA . ALA B 1 77 ? -1.671 21.641 3.207 1 96.06 77 ALA B CA 1
ATOM 1917 C C . ALA B 1 77 ? -0.667 21.047 2.223 1 96.06 77 ALA B C 1
ATOM 1919 O O . ALA B 1 77 ? 0.169 21.766 1.672 1 96.06 77 ALA B O 1
ATOM 1920 N N . VAL B 1 78 ? -0.774 19.797 2.068 1 96.56 78 VAL B N 1
ATOM 1921 C CA . VAL B 1 78 ? -0.06 19.078 1.021 1 96.56 78 VAL B CA 1
ATOM 1922 C C . VAL B 1 78 ? -1.056 18.516 0.011 1 96.56 78 VAL B C 1
ATOM 1924 O O . VAL B 1 78 ? -2.055 17.906 0.394 1 96.56 78 VAL B O 1
ATOM 1927 N N . VAL B 1 79 ? -0.818 18.75 -1.221 1 95.81 79 VAL B N 1
ATOM 1928 C CA . VAL B 1 79 ? -1.638 18.188 -2.287 1 95.81 79 VAL B CA 1
ATOM 1929 C C . VAL B 1 79 ? -0.831 17.156 -3.066 1 95.81 79 VAL B C 1
ATOM 1931 O O . VAL B 1 79 ? 0.283 17.438 -3.514 1 95.81 79 VAL B O 1
ATOM 1934 N N . LEU B 1 80 ? -1.424 16.031 -3.146 1 95.75 80 LEU B N 1
ATOM 1935 C CA . LEU B 1 80 ? -0.771 14.922 -3.836 1 95.75 80 LEU B CA 1
ATOM 1936 C C . LEU B 1 80 ? -1.653 14.383 -4.957 1 95.75 80 LEU B C 1
ATOM 1938 O O . LEU B 1 80 ? -2.82 14.055 -4.73 1 95.75 80 LEU B O 1
ATOM 1942 N N . LYS B 1 81 ? -1.053 14.359 -6.164 1 95.75 81 LYS B N 1
ATOM 1943 C CA . LYS B 1 81 ? -1.751 13.82 -7.324 1 95.75 81 LYS B CA 1
ATOM 1944 C C . LYS B 1 81 ? -0.869 12.828 -8.086 1 95.75 81 LYS B C 1
ATOM 1946 O O . LYS B 1 81 ? 0.335 13.055 -8.234 1 95.75 81 LYS B O 1
ATOM 1951 N N . GLY B 1 82 ? -1.517 11.766 -8.602 1 95.19 82 GLY B N 1
ATOM 1952 C CA . GLY B 1 82 ? -0.819 10.781 -9.422 1 95.19 82 GLY B CA 1
ATOM 1953 C C . GLY B 1 82 ? -1.742 9.734 -10.016 1 95.19 82 GLY B C 1
ATOM 1954 O O . GLY B 1 82 ? -2.965 9.859 -9.93 1 95.19 82 GLY B O 1
ATOM 1955 N N . GLU B 1 83 ? -1.088 8.797 -10.648 1 93.88 83 GLU B N 1
ATOM 1956 C CA . GLU B 1 83 ? -1.833 7.695 -11.25 1 93.88 83 GLU B CA 1
ATOM 1957 C C . GLU B 1 83 ? -1.058 6.383 -11.148 1 93.88 83 GLU B C 1
ATOM 1959 O O . GLU B 1 83 ? 0.135 6.336 -11.453 1 93.88 83 GLU B O 1
ATOM 1964 N N . ARG B 1 84 ? -1.727 5.438 -10.617 1 93 84 ARG B N 1
ATOM 1965 C CA . ARG B 1 84 ? -1.164 4.094 -10.68 1 93 84 ARG B CA 1
ATOM 1966 C C . ARG B 1 84 ? -1.66 3.346 -11.906 1 93 84 ARG B C 1
ATOM 1968 O O . ARG B 1 84 ? -2.848 3.035 -12.016 1 93 84 ARG B O 1
ATOM 1975 N N . ARG B 1 85 ? -0.804 2.984 -12.742 1 89.62 85 ARG B N 1
ATOM 1976 C CA . ARG B 1 85 ? -1.189 2.312 -13.977 1 89.62 85 ARG B CA 1
ATOM 1977 C C . ARG B 1 85 ? -0.987 0.80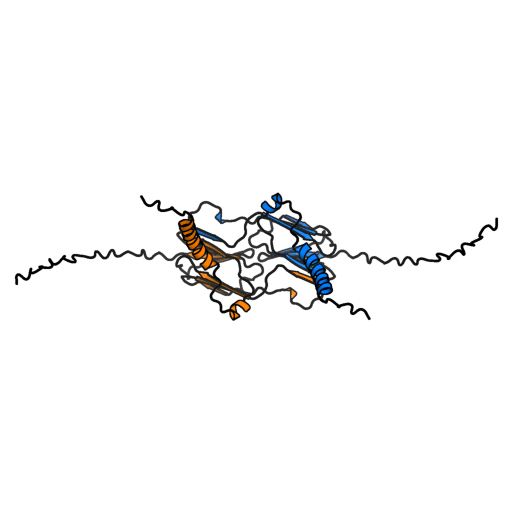5 -13.867 1 89.62 85 ARG B C 1
ATOM 1979 O O . ARG B 1 85 ? -0.008 0.347 -13.273 1 89.62 85 ARG B O 1
ATOM 1986 N N . SER B 1 86 ? -2.014 0.118 -14.43 1 85.88 86 SER B N 1
ATOM 1987 C CA . SER B 1 86 ? -1.885 -1.335 -14.469 1 85.88 86 SER B CA 1
ATOM 1988 C C . SER B 1 86 ? -0.966 -1.78 -15.602 1 85.88 86 SER B C 1
ATOM 1990 O O . SER B 1 86 ? -0.992 -1.205 -16.688 1 85.88 86 SER B O 1
ATOM 1992 N N . GLU B 1 87 ? 0.034 -2.516 -15.32 1 68.31 87 GLU B N 1
ATOM 1993 C CA . GLU B 1 87 ? 0.862 -3.037 -16.406 1 68.31 87 GLU B CA 1
ATOM 1994 C C . GLU B 1 87 ? 0.067 -3.982 -17.297 1 68.31 87 GLU B C 1
ATOM 1996 O O . GLU B 1 87 ? 0.431 -4.199 -18.453 1 68.31 87 GLU B O 1
ATOM 2001 N N . ASP B 1 88 ? -0.844 -4.742 -16.734 1 63.59 88 ASP B N 1
ATOM 2002 C CA . ASP B 1 88 ? -1.485 -5.828 -17.469 1 63.59 88 ASP B CA 1
ATOM 2003 C C . ASP B 1 88 ? -2.568 -5.297 -18.406 1 63.59 88 ASP B C 1
ATOM 2005 O O . ASP B 1 88 ? -3.354 -6.07 -18.969 1 63.59 88 ASP B O 1
ATOM 2009 N N . ARG B 1 89 ? -2.869 -3.971 -18.469 1 54.06 89 ARG B N 1
ATOM 2010 C CA . ARG B 1 89 ? -3.895 -3.678 -19.469 1 54.06 89 ARG B CA 1
ATOM 2011 C C . ARG B 1 89 ? -3.543 -4.301 -20.812 1 54.06 89 ARG B C 1
ATOM 2013 O O . ARG B 1 89 ? -4.266 -4.117 -21.797 1 54.06 89 ARG B O 1
ATOM 2020 N N . SER B 1 90 ? -2.416 -4.609 -20.969 1 50.84 90 SER B N 1
ATOM 2021 C CA . SER B 1 90 ? -2.209 -5.117 -22.328 1 50.84 90 SER B CA 1
ATOM 2022 C C . SER B 1 90 ? -2.965 -6.422 -22.547 1 50.84 90 SER B C 1
ATOM 2024 O O . SER B 1 90 ? -3.291 -7.129 -21.594 1 50.84 90 SER B O 1
ATOM 2026 N N . GLU B 1 91 ? -3.324 -6.652 -23.859 1 50.19 91 GLU B N 1
ATOM 2027 C CA . GLU B 1 91 ? -4.047 -7.645 -24.641 1 50.19 91 GLU B CA 1
ATOM 2028 C C . GLU B 1 91 ? -3.625 -9.062 -24.281 1 50.19 91 GLU B C 1
ATOM 2030 O O . GLU B 1 91 ? -4.012 -10.023 -24.938 1 50.19 91 GLU B O 1
ATOM 2035 N N . ALA B 1 92 ? -2.539 -9.172 -23.578 1 53.94 92 ALA B N 1
ATOM 2036 C CA . ALA B 1 92 ? -2.146 -10.57 -23.672 1 53.94 92 ALA B CA 1
ATOM 2037 C C . ALA B 1 92 ? -3.156 -11.477 -22.969 1 53.94 92 ALA B C 1
ATOM 2039 O O . ALA B 1 92 ? -3.871 -11.031 -22.062 1 53.94 92 ALA B O 1
ATOM 2040 N N . GLU B 1 93 ? -3.428 -12.664 -23.406 1 65.31 93 GLU B N 1
ATOM 2041 C CA . GLU B 1 93 ? -4.227 -13.844 -23.094 1 65.31 93 GLU B CA 1
ATOM 2042 C C . GLU B 1 93 ? -3.893 -14.375 -21.703 1 65.31 93 GLU B C 1
ATOM 2044 O O . GLU B 1 93 ? -2.719 -14.477 -21.328 1 65.31 93 GLU B O 1
ATOM 2049 N N . GLY B 1 94 ? -4.629 -14.141 -20.672 1 78.19 94 GLY B N 1
ATOM 2050 C CA . GLY B 1 94 ? -4.605 -14.828 -19.391 1 78.19 94 GLY B CA 1
ATOM 2051 C C . GLY B 1 94 ? -5.645 -14.312 -18.422 1 78.19 94 GLY B C 1
ATOM 2052 O O . GLY B 1 94 ? -6.492 -13.5 -18.781 1 78.19 94 GLY B O 1
ATOM 2053 N N . VAL B 1 95 ? -5.711 -14.977 -17.281 1 84.5 95 VAL B N 1
ATOM 2054 C CA . VAL B 1 95 ? -6.668 -14.664 -16.234 1 84.5 95 VAL B CA 1
ATOM 2055 C C . VAL B 1 95 ? -6 -13.805 -15.156 1 84.5 95 VAL B C 1
ATOM 2057 O O . VAL B 1 95 ? -4.922 -14.148 -14.664 1 84.5 95 VAL B O 1
ATOM 2060 N N . LEU B 1 96 ? -6.598 -12.625 -14.906 1 89 96 LEU B N 1
ATOM 2061 C CA . LEU B 1 96 ? -6.066 -11.703 -13.906 1 89 96 LEU B CA 1
ATOM 2062 C C . LEU B 1 96 ? -7.02 -11.57 -12.727 1 89 96 LEU B C 1
ATOM 2064 O O . LEU B 1 96 ? -8.219 -11.352 -12.906 1 89 96 LEU B O 1
ATOM 2068 N N . ARG B 1 97 ? -6.5 -11.836 -11.562 1 90.94 97 ARG B N 1
ATOM 2069 C CA . ARG B 1 97 ? -7.168 -11.539 -10.297 1 90.94 97 ARG B CA 1
ATOM 2070 C C . ARG B 1 97 ? -6.371 -10.523 -9.484 1 90.94 97 ARG B C 1
ATOM 2072 O O . ARG B 1 97 ? -5.195 -10.742 -9.188 1 90.94 97 ARG B O 1
ATOM 2079 N N . THR B 1 98 ? -7.094 -9.43 -9.109 1 91.31 98 THR B N 1
ATOM 2080 C CA . THR B 1 98 ? -6.297 -8.375 -8.492 1 91.31 98 THR B CA 1
ATOM 2081 C C . THR B 1 98 ? -7.02 -7.793 -7.281 1 91.31 98 THR B C 1
ATOM 2083 O O . THR B 1 98 ? -8.234 -7.609 -7.305 1 91.31 98 THR B O 1
ATOM 2086 N N . GLU B 1 99 ? -6.254 -7.531 -6.258 1 93 99 GLU B N 1
ATOM 2087 C CA . GLU B 1 99 ? -6.691 -6.75 -5.105 1 93 99 GLU B CA 1
ATOM 2088 C C . GLU B 1 99 ? -6.145 -5.324 -5.168 1 93 99 GLU B C 1
ATOM 2090 O O . GLU B 1 99 ? -6.453 -4.496 -4.305 1 93 99 GLU B O 1
ATOM 2095 N N . PHE B 1 100 ? -5.344 -5.078 -6.184 1 92.25 100 PHE B N 1
ATOM 2096 C CA . PHE B 1 100 ? -4.73 -3.76 -6.324 1 92.25 100 PHE B CA 1
ATOM 2097 C C . PHE B 1 100 ? -5.758 -2.732 -6.785 1 92.25 100 PHE B C 1
ATOM 2099 O O . PHE B 1 100 ? -6.664 -3.055 -7.555 1 92.25 100 PHE B O 1
ATOM 2106 N N . ARG B 1 101 ? -5.484 -1.571 -6.324 1 90.69 101 ARG B N 1
ATOM 2107 C CA . ARG B 1 101 ? -6.27 -0.449 -6.828 1 90.69 101 ARG B CA 1
ATOM 2108 C C . ARG B 1 101 ? -5.484 0.343 -7.867 1 90.69 101 ARG B C 1
ATOM 2110 O O . ARG B 1 101 ? -4.328 0.708 -7.637 1 90.69 101 ARG B O 1
ATOM 2117 N N . TYR B 1 102 ? -6.129 0.502 -8.969 1 92 102 TYR B N 1
ATOM 2118 C CA . TYR B 1 102 ? -5.496 1.249 -10.047 1 92 102 TYR B CA 1
ATOM 2119 C C . TYR B 1 102 ? -6.305 2.494 -10.398 1 92 102 TYR B C 1
ATOM 2121 O O . TYR B 1 102 ? -7.496 2.574 -10.086 1 92 102 TYR B O 1
ATOM 2129 N N . GLY B 1 103 ? -5.543 3.461 -11.102 1 92.38 103 GLY B N 1
ATOM 2130 C CA . GLY B 1 103 ? -6.195 4.684 -11.547 1 92.38 103 GLY B CA 1
ATOM 2131 C C . GLY B 1 103 ? -5.598 5.938 -10.93 1 92.38 103 GLY B C 1
ATOM 2132 O O . GLY B 1 103 ? -4.555 5.875 -10.273 1 92.38 103 GLY B O 1
ATOM 2133 N N . ALA B 1 104 ? -6.273 6.953 -11.242 1 93.56 104 ALA B N 1
ATOM 2134 C CA . ALA B 1 104 ? -5.809 8.25 -10.758 1 93.56 104 ALA B CA 1
ATOM 2135 C C . ALA B 1 104 ? -6.23 8.469 -9.305 1 93.56 104 ALA B C 1
ATOM 2137 O O . ALA B 1 104 ? -7.258 7.945 -8.867 1 93.56 104 ALA B O 1
ATOM 2138 N N . PHE B 1 105 ? -5.445 9.172 -8.602 1 92.75 105 PHE B N 1
ATOM 2139 C CA . PHE B 1 105 ? -5.789 9.57 -7.242 1 92.75 105 PHE B CA 1
ATOM 2140 C C . PHE B 1 105 ? -5.41 11.023 -6.992 1 92.75 105 PHE B C 1
ATOM 2142 O O . PHE B 1 105 ? -4.57 11.586 -7.703 1 92.75 105 PHE B O 1
ATOM 2149 N N . GLU B 1 106 ? -6.059 11.578 -6.008 1 93.19 106 GLU B N 1
ATOM 2150 C CA . GLU B 1 106 ? -5.77 12.922 -5.508 1 93.19 106 GLU B CA 1
ATOM 2151 C C . GLU B 1 106 ? -6.109 13.039 -4.023 1 93.19 106 GLU B C 1
ATOM 2153 O O . GLU B 1 106 ? -7.18 12.609 -3.59 1 93.19 106 GLU B O 1
ATOM 2158 N N . ARG B 1 107 ? -5.082 13.539 -3.303 1 93.44 107 ARG B N 1
ATOM 2159 C CA . ARG B 1 107 ? -5.285 13.766 -1.875 1 93.44 107 ARG B CA 1
ATOM 2160 C C . ARG B 1 107 ? -4.906 15.188 -1.484 1 93.44 107 ARG B C 1
ATOM 2162 O O . ARG B 1 107 ? -3.893 15.719 -1.947 1 93.44 107 ARG B O 1
ATOM 2169 N N . VAL B 1 108 ? -5.789 15.781 -0.717 1 93.56 108 VAL B N 1
ATOM 2170 C CA . VAL B 1 108 ? -5.43 17 -0.007 1 93.56 108 VAL B CA 1
ATOM 2171 C C . VAL B 1 108 ? -5.316 16.719 1.488 1 93.56 108 VAL B C 1
ATOM 2173 O O . VAL B 1 108 ? -6.289 16.328 2.129 1 93.56 108 VAL B O 1
ATOM 2176 N N . ILE B 1 109 ? -4.215 16.953 2.004 1 93.31 109 ILE B N 1
ATOM 2177 C CA . ILE B 1 109 ? -3.934 16.625 3.398 1 93.31 109 ILE B CA 1
ATOM 2178 C C . ILE B 1 109 ? -3.705 17.906 4.191 1 93.31 109 ILE B C 1
ATOM 2180 O O . ILE B 1 109 ? -2.627 18.516 4.121 1 93.31 109 ILE B O 1
ATOM 2184 N N . PRO B 1 110 ? -4.68 18.266 4.91 1 94.56 110 PRO B N 1
ATOM 2185 C CA . PRO B 1 110 ? -4.465 19.453 5.754 1 94.56 110 PRO B CA 1
ATOM 2186 C C . PRO B 1 110 ? -3.422 19.203 6.844 1 94.56 110 PRO B C 1
ATOM 2188 O O . PRO B 1 110 ? -3.357 18.109 7.414 1 94.56 110 PRO B O 1
ATOM 2191 N N . LEU B 1 111 ? -2.697 20.234 7.09 1 94.38 111 LEU B N 1
ATOM 2192 C CA . LEU B 1 111 ? -1.646 20.125 8.094 1 94.38 111 LEU B CA 1
ATOM 2193 C C . LEU B 1 111 ? -2.094 20.719 9.422 1 94.38 111 LEU B C 1
ATOM 2195 O O . LEU B 1 111 ? -2.793 21.734 9.438 1 94.38 111 LEU B O 1
ATOM 2199 N N . PRO B 1 112 ? -1.659 20.156 10.445 1 92 112 PRO B N 1
ATOM 2200 C CA . PRO B 1 112 ? -2.105 20.625 11.758 1 92 112 PRO B CA 1
ATOM 2201 C C . PRO B 1 112 ? -1.434 21.938 12.18 1 92 112 PRO B C 1
ATOM 2203 O O . PRO B 1 112 ? -1.827 22.547 13.18 1 92 112 PRO B O 1
ATOM 2206 N N . ALA B 1 113 ? -0.411 22.406 11.539 1 92.5 113 ALA B N 1
ATOM 2207 C CA . ALA B 1 113 ? 0.308 23.656 11.758 1 92.5 113 ALA B CA 1
ATOM 2208 C C . ALA B 1 113 ? 0.89 24.188 10.453 1 92.5 113 ALA B C 1
ATOM 2210 O O . ALA B 1 113 ? 1.089 23.438 9.5 1 92.5 113 ALA B O 1
ATOM 2211 N N . GLN B 1 114 ? 1.141 25.438 10.539 1 95.94 114 GLN B N 1
ATOM 2212 C CA . GLN B 1 114 ? 1.781 26 9.352 1 95.94 114 GLN B CA 1
ATOM 2213 C C . GLN B 1 114 ? 3.23 25.547 9.242 1 95.94 114 GLN B C 1
ATOM 2215 O O . GLN B 1 114 ? 3.932 25.422 10.25 1 95.94 114 GLN B O 1
ATOM 2220 N N . VAL B 1 115 ? 3.656 25.453 7.957 1 96.94 115 VAL B N 1
ATOM 2221 C CA . VAL B 1 115 ? 5.008 24.938 7.758 1 96.94 115 VAL B CA 1
ATOM 2222 C C . VAL B 1 115 ? 5.793 25.891 6.859 1 96.94 115 VAL B C 1
ATOM 2224 O O . VAL B 1 115 ? 5.207 26.75 6.195 1 96.94 115 VAL B O 1
ATOM 2227 N N . LYS B 1 116 ? 7.125 25.797 6.977 1 96.94 116 LYS B N 1
ATOM 2228 C CA . LYS B 1 116 ? 8.008 26.438 6 1 96.94 116 LYS B CA 1
ATOM 2229 C C . LYS B 1 116 ? 8.086 25.625 4.715 1 96.94 116 LYS B C 1
ATOM 2231 O O . LYS B 1 116 ? 9.008 24.828 4.531 1 96.94 116 LYS B O 1
ATOM 2236 N N . ASN B 1 117 ? 7.215 25.844 3.793 1 95.56 117 ASN B N 1
ATOM 2237 C CA . ASN B 1 117 ? 7.027 24.984 2.625 1 95.56 117 ASN B CA 1
ATOM 2238 C C . ASN B 1 117 ? 8.258 25 1.719 1 95.56 117 ASN B C 1
ATOM 2240 O O . ASN B 1 117 ? 8.523 24.016 1.017 1 95.56 117 ASN B O 1
ATOM 2244 N N . THR B 1 118 ? 9.086 26.047 1.778 1 95.38 118 THR B N 1
ATOM 2245 C CA . THR B 1 118 ? 10.273 26.156 0.931 1 95.38 118 THR B CA 1
ATOM 2246 C C . THR B 1 118 ? 11.398 25.266 1.466 1 95.38 118 THR B C 1
ATOM 2248 O O . THR B 1 118 ? 12.383 25.016 0.767 1 95.38 118 THR B O 1
ATOM 2251 N N . GLU B 1 119 ? 11.266 24.766 2.645 1 96.38 119 GLU B N 1
ATOM 2252 C CA . GLU B 1 119 ? 12.305 23.938 3.256 1 96.38 119 GLU B CA 1
ATOM 2253 C C . GLU B 1 119 ? 11.859 22.469 3.35 1 96.38 119 GLU B C 1
ATOM 2255 O O . GLU B 1 119 ? 12.5 21.672 4.031 1 96.38 119 GLU B O 1
ATOM 2260 N N . ALA B 1 120 ? 10.797 22.219 2.684 1 97 120 ALA B N 1
ATOM 2261 C CA . ALA B 1 120 ? 10.266 20.859 2.703 1 97 120 ALA B CA 1
ATOM 2262 C C . ALA B 1 120 ? 11.25 19.875 2.049 1 97 120 ALA B C 1
ATOM 2264 O O . ALA B 1 120 ? 11.875 20.203 1.037 1 97 120 ALA B O 1
ATOM 2265 N N . GLN B 1 121 ? 11.375 18.703 2.684 1 97.5 121 GLN B N 1
ATOM 2266 C CA . GLN B 1 121 ? 12.18 17.625 2.125 1 97.5 121 GLN B CA 1
ATOM 2267 C C . GLN B 1 121 ? 11.328 16.391 1.863 1 97.5 121 GLN B C 1
ATOM 2269 O O . GLN B 1 121 ? 10.461 16.047 2.666 1 97.5 121 GLN B O 1
ATOM 2274 N N . ALA B 1 122 ? 11.68 15.75 0.745 1 96.75 122 ALA B N 1
ATOM 2275 C CA . ALA B 1 122 ? 10.938 14.547 0.373 1 96.75 122 ALA B CA 1
ATOM 2276 C C . ALA B 1 122 ? 11.891 13.391 0.069 1 96.75 122 ALA B C 1
ATOM 2278 O O . ALA B 1 122 ? 12.938 13.586 -0.541 1 96.75 122 ALA B O 1
ATOM 2279 N N . ASP B 1 123 ? 11.523 12.281 0.523 1 96.31 123 ASP B N 1
ATOM 2280 C CA . ASP B 1 123 ? 12.219 11.039 0.217 1 96.31 123 ASP B CA 1
ATOM 2281 C C . ASP B 1 123 ? 11.234 9.93 -0.126 1 96.31 123 ASP B C 1
ATOM 2283 O O . ASP B 1 123 ? 10.109 9.914 0.371 1 96.31 123 ASP B O 1
ATOM 2287 N N . TYR B 1 124 ? 11.656 9.094 -1.042 1 95.56 124 TYR B N 1
ATOM 2288 C CA . TYR B 1 124 ? 10.836 7.953 -1.423 1 95.56 124 TYR B CA 1
ATOM 2289 C C . TYR B 1 124 ? 11.625 6.656 -1.339 1 95.56 124 TYR B C 1
ATOM 2291 O O . TYR B 1 124 ? 12.648 6.5 -2.01 1 95.56 124 TYR B O 1
ATOM 2299 N N . GLN B 1 125 ? 11.086 5.738 -0.501 1 93.38 125 GLN B N 1
ATOM 2300 C CA . GLN B 1 125 ? 11.727 4.441 -0.361 1 93.38 125 GLN B CA 1
ATOM 2301 C C . GLN B 1 125 ? 10.703 3.336 -0.124 1 93.38 125 GLN B C 1
ATOM 2303 O O . GLN B 1 125 ? 9.781 3.502 0.677 1 93.38 125 GLN B O 1
ATOM 2308 N N . ASN B 1 126 ? 10.852 2.271 -0.827 1 94.31 126 ASN B N 1
ATOM 2309 C CA . ASN B 1 126 ? 10.031 1.079 -0.622 1 94.31 126 ASN B CA 1
ATOM 2310 C C . ASN B 1 126 ? 8.547 1.404 -0.669 1 94.31 126 ASN B C 1
ATOM 2312 O O . ASN B 1 126 ? 7.777 0.945 0.178 1 94.31 126 ASN B O 1
ATOM 2316 N N . GLY B 1 127 ? 8.203 2.279 -1.562 1 96.25 127 GLY B N 1
ATOM 2317 C CA . GLY B 1 127 ? 6.797 2.549 -1.807 1 96.25 127 GLY B CA 1
ATOM 2318 C C . GLY B 1 127 ? 6.203 3.549 -0.833 1 96.25 127 GLY B C 1
ATOM 2319 O O . GLY B 1 127 ? 4.984 3.734 -0.794 1 96.25 127 GLY B O 1
ATOM 2320 N N . ILE B 1 128 ? 7.098 4.145 -0.012 1 97.06 128 ILE B N 1
ATOM 2321 C CA . ILE B 1 128 ? 6.621 5.133 0.95 1 97.06 128 ILE B CA 1
ATOM 2322 C C . ILE B 1 128 ? 7.25 6.492 0.646 1 97.06 128 ILE B C 1
ATOM 2324 O O . ILE B 1 128 ? 8.477 6.613 0.558 1 97.06 128 ILE B O 1
ATOM 2328 N N . LEU B 1 129 ? 6.418 7.469 0.453 1 97.31 129 LEU B N 1
ATOM 2329 C CA . LEU B 1 129 ? 6.867 8.852 0.382 1 97.31 129 LEU B CA 1
ATOM 2330 C C . LEU B 1 129 ? 6.945 9.469 1.774 1 97.31 129 LEU B C 1
ATOM 2332 O O . LEU B 1 129 ? 5.984 9.406 2.541 1 97.31 129 LEU B O 1
ATOM 2336 N N . VAL B 1 130 ? 8.062 10 2.096 1 96.94 130 VAL B N 1
ATOM 2337 C CA . VAL B 1 130 ? 8.242 10.672 3.379 1 96.94 130 VAL B CA 1
ATOM 2338 C C . VAL B 1 130 ? 8.516 12.156 3.15 1 96.94 130 VAL B C 1
ATOM 2340 O O . VAL B 1 130 ? 9.469 12.523 2.459 1 96.94 130 VAL B O 1
ATOM 2343 N N . LEU B 1 131 ? 7.684 13.008 3.699 1 97.81 131 LEU B N 1
ATOM 2344 C CA . LEU B 1 131 ? 7.879 14.453 3.662 1 97.81 131 LEU B CA 1
ATOM 2345 C C . LEU B 1 131 ? 8.203 14.992 5.051 1 97.81 131 LEU B C 1
ATOM 2347 O O . LEU B 1 131 ? 7.508 14.688 6.02 1 97.81 131 LEU B O 1
ATOM 2351 N N . THR B 1 132 ? 9.227 15.719 5.109 1 97.81 132 THR B N 1
ATOM 2352 C CA . THR B 1 132 ? 9.578 16.438 6.32 1 97.81 132 THR B CA 1
ATOM 2353 C C . THR B 1 132 ? 9.328 17.938 6.148 1 97.81 132 THR B C 1
ATOM 2355 O O . THR B 1 132 ? 9.93 18.578 5.281 1 97.81 132 THR B O 1
ATOM 2358 N N . LEU B 1 133 ? 8.516 18.453 7.02 1 98 133 LEU B N 1
ATOM 2359 C CA . LEU B 1 133 ? 8.047 19.828 6.883 1 98 133 LEU B CA 1
ATOM 2360 C C . LEU B 1 133 ? 8.328 20.625 8.148 1 98 133 LEU B C 1
ATOM 2362 O O . LEU B 1 133 ? 7.59 20.531 9.133 1 98 133 LEU B O 1
ATOM 2366 N N . PRO B 1 134 ? 9.344 21.5 8.133 1 97.94 134 PRO B N 1
ATOM 2367 C CA . PRO B 1 134 ? 9.602 22.328 9.312 1 97.94 134 PRO B CA 1
ATOM 2368 C C . PRO B 1 134 ? 8.469 23.312 9.602 1 97.94 134 PRO B C 1
ATOM 2370 O O . PRO B 1 134 ? 7.906 23.906 8.68 1 97.94 134 PRO B O 1
ATOM 2373 N N . LYS B 1 135 ? 8.156 23.359 10.82 1 95.81 135 LYS B N 1
ATOM 2374 C CA . LYS B 1 135 ? 7.082 24.266 11.211 1 95.81 135 LYS B CA 1
ATOM 2375 C C . LYS B 1 135 ? 7.543 25.719 11.172 1 95.81 135 LYS B C 1
ATOM 2377 O O . LYS B 1 135 ? 8.711 26.016 11.43 1 95.81 135 LYS B O 1
ATOM 2382 N N . ARG B 1 136 ? 6.605 26.531 10.875 1 94 136 ARG B N 1
ATOM 2383 C CA . ARG B 1 136 ? 6.883 27.953 10.977 1 94 136 ARG B CA 1
ATOM 2384 C C . ARG B 1 136 ? 6.902 28.406 12.438 1 94 136 ARG B C 1
ATOM 2386 O O . ARG B 1 136 ? 6.137 27.891 13.258 1 94 136 ARG B O 1
ATOM 2393 N N . ASP B 1 137 ? 7.844 29.172 12.742 1 79.12 137 ASP B N 1
ATOM 2394 C CA . ASP B 1 137 ? 7.922 29.719 14.086 1 79.12 137 ASP B CA 1
ATOM 2395 C C . ASP B 1 137 ? 6.609 30.391 14.484 1 79.12 137 ASP B C 1
ATOM 2397 O O . ASP B 1 137 ? 5.938 31 13.648 1 79.12 137 ASP B O 1
ATOM 2401 N N . GLU B 1 138 ? 5.891 29.703 15.258 1 61.12 138 GLU B N 1
ATOM 2402 C CA . GLU B 1 138 ? 4.699 30.375 15.758 1 61.12 138 GLU B CA 1
ATOM 2403 C C . GLU B 1 138 ? 4.957 31.859 15.961 1 61.12 138 GLU B C 1
ATOM 2405 O O . GLU B 1 138 ? 5.957 32.25 16.562 1 61.12 138 GLU B O 1
ATOM 2410 N N . GLU B 1 139 ? 4.828 32.625 15.008 1 48.5 139 GLU B N 1
ATOM 2411 C CA . GLU B 1 139 ? 4.711 33.969 15.57 1 48.5 139 GLU B CA 1
ATOM 2412 C C . GLU B 1 139 ? 3.977 33.938 16.906 1 48.5 139 GLU B C 1
ATOM 2414 O O . GLU B 1 139 ? 2.906 33.344 17.016 1 48.5 139 GLU B O 1
ATOM 2419 N N . LEU B 1 140 ? 4.746 33.625 17.969 1 43.09 140 LEU B N 1
ATOM 2420 C CA . LEU B 1 140 ? 4.207 33.875 19.297 1 43.09 140 LEU B CA 1
ATOM 2421 C C . LEU B 1 140 ? 3.008 34.812 19.234 1 43.09 140 LEU B C 1
ATOM 2423 O O . LEU B 1 140 ? 3.123 35.938 18.75 1 43.09 140 LEU B O 1
ATOM 2427 N N . HIS B 1 141 ? 1.969 34.344 18.797 1 44.19 141 HIS B N 1
ATOM 2428 C CA . HIS B 1 141 ? 0.84 35.219 19.109 1 44.19 141 HIS B CA 1
ATOM 2429 C C . HIS B 1 141 ? 1.1 36 20.375 1 44.19 141 HIS B C 1
ATOM 2431 O O . HIS B 1 141 ? 1.024 35.469 21.484 1 44.19 141 HIS B O 1
ATOM 2437 N N . LYS B 1 142 ? 2.156 36.812 20.359 1 43.34 142 LYS B N 1
ATOM 2438 C CA . LYS B 1 142 ? 2.273 37.906 21.344 1 43.34 142 LYS B CA 1
ATOM 2439 C C . LYS B 1 142 ? 0.9 38.469 21.719 1 43.34 142 LYS B C 1
ATOM 2441 O O . LYS B 1 142 ? 0.206 39.031 20.875 1 43.34 142 LYS B O 1
ATOM 2446 N N . VAL B 1 143 ? 0.133 37.656 22.266 1 42.66 143 VAL B N 1
ATOM 2447 C CA . VAL B 1 143 ? -1.015 38.281 22.906 1 42.66 143 VAL B CA 1
ATOM 2448 C C . VAL B 1 143 ? -0.63 39.688 23.391 1 42.66 143 VAL B C 1
ATOM 2450 O O . VAL B 1 143 ? 0.268 39.812 24.219 1 42.66 143 VAL B O 1
ATOM 2453 N N . VAL B 1 144 ? -0.588 40.562 22.438 1 41.44 144 VAL B N 1
ATOM 2454 C CA . VAL B 1 144 ? -0.545 41.938 22.969 1 41.44 144 VAL B CA 1
ATOM 2455 C C . VAL B 1 144 ? -1.631 42.125 24.016 1 41.44 144 VAL B C 1
ATOM 2457 O O . VAL B 1 144 ? -2.822 42.031 23.719 1 41.44 144 VAL B O 1
ATOM 2460 N N . LYS B 1 145 ? -1.34 41.594 25.156 1 44.47 145 LYS B N 1
ATOM 2461 C CA . LYS B 1 145 ? -2.234 42.031 26.219 1 44.47 145 LYS B CA 1
ATOM 2462 C C . LYS B 1 145 ? -2.508 43.531 26.109 1 44.47 145 LYS B C 1
ATOM 2464 O O . LYS B 1 145 ? -1.589 44.344 26.203 1 44.47 145 LYS B O 1
ATOM 2469 N N . VAL B 1 146 ? -3.381 43.781 25.156 1 40.88 146 VAL B N 1
ATOM 2470 C CA . VAL B 1 146 ? -3.838 45.156 25.25 1 40.88 146 VAL B CA 1
ATOM 2471 C C . VAL B 1 146 ? -4.273 45.469 26.672 1 40.88 146 VAL B C 1
ATOM 2473 O O . VAL B 1 146 ? -5.172 44.844 27.219 1 40.88 146 VAL B O 1
ATOM 2476 N N . ASP B 1 147 ? -3.373 45.875 27.438 1 40.62 147 ASP B N 1
ATOM 2477 C CA . ASP B 1 147 ? -3.777 46.469 28.703 1 40.62 147 ASP B CA 1
ATOM 2478 C C . ASP B 1 147 ? -4.938 47.438 28.5 1 40.62 147 ASP B C 1
ATOM 2480 O O . ASP B 1 147 ? -4.824 48.406 27.75 1 40.62 147 ASP B O 1
ATOM 2484 N N . LEU B 1 148 ? -6.168 46.844 28.281 1 38.88 148 LEU B N 1
ATOM 2485 C CA . LEU B 1 148 ? -7.27 47.781 28.391 1 38.88 148 LEU B CA 1
ATOM 2486 C C . LEU B 1 148 ? -7.004 48.812 29.5 1 38.88 148 LEU B C 1
ATOM 2488 O O . LEU B 1 148 ? -6.801 48.438 30.656 1 38.88 148 LEU B O 1
ATOM 2492 N N . GLY B 1 149 ? -6.219 49.812 29.25 1 37.03 149 GLY B N 1
ATOM 2493 C CA . GLY B 1 149 ? -6.141 50.938 30.156 1 37.03 149 GLY B CA 1
ATOM 2494 C C . GLY B 1 149 ? -7.434 51.188 30.906 1 37.03 149 GLY B C 1
ATOM 2495 O O . GLY B 1 149 ? -8.445 50.531 30.656 1 37.03 149 GLY B O 1
ATOM 2496 N N . HIS B 1 150 ? -7.711 52.594 31.469 1 39.03 150 HIS B N 1
ATOM 2497 C CA . HIS B 1 150 ? -8.539 53.312 32.438 1 39.03 150 HIS B CA 1
ATOM 2498 C C . HIS B 1 150 ? -9.992 53.406 31.969 1 39.03 150 HIS B C 1
ATOM 2500 O O . HIS B 1 150 ? -10.359 54.281 31.219 1 39.03 150 HIS B O 1
ATOM 2506 N N . LEU B 1 151 ? -10.641 52.5 31.219 1 35.56 151 LEU B N 1
ATOM 2507 C CA . LEU B 1 151 ? -12.023 52.969 31.125 1 35.56 151 LEU B CA 1
ATOM 2508 C C . LEU B 1 151 ? -12.578 53.281 32.5 1 35.56 151 LEU B C 1
ATOM 2510 O O . LEU B 1 151 ? -12.742 52.406 33.344 1 35.56 151 LEU B O 1
ATOM 2514 N N . ALA B 1 152 ? -12.414 54.562 33.031 1 36.59 152 ALA B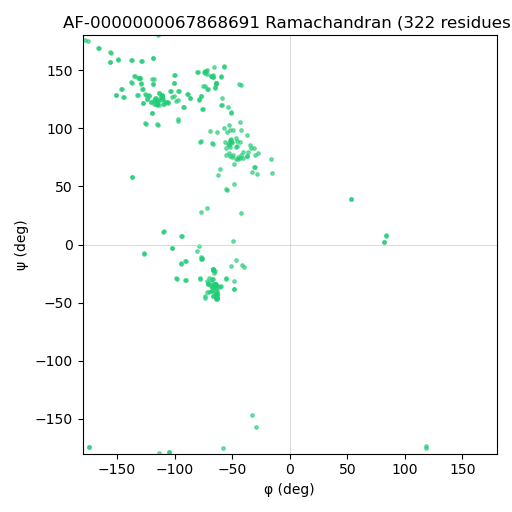 N 1
ATOM 2515 C CA . ALA B 1 152 ? -12.984 55.312 34.125 1 36.59 152 ALA B CA 1
ATOM 2516 C C . ALA B 1 152 ? -14.492 55.125 34.219 1 36.59 152 ALA B C 1
ATOM 2518 O O . ALA B 1 152 ? -15.195 55.25 33.219 1 36.59 152 ALA B O 1
ATOM 2519 N N . ALA B 1 153 ? -15 54.25 35.094 1 39.81 153 ALA B N 1
ATOM 2520 C CA . ALA B 1 153 ? -16.375 54.156 35.562 1 39.81 153 ALA B CA 1
ATOM 2521 C C . ALA B 1 153 ? -16.969 55.562 35.812 1 39.81 153 ALA B C 1
ATOM 2523 O O . ALA B 1 153 ? -16.5 56.281 36.688 1 39.81 153 ALA B O 1
ATOM 2524 N N . ALA B 1 154 ? -17.344 56.375 34.781 1 37.5 154 ALA B N 1
ATOM 2525 C CA . ALA B 1 154 ? -18.062 57.594 35.062 1 37.5 154 ALA B CA 1
ATOM 2526 C C . ALA B 1 154 ? -19.297 57.344 35.906 1 37.5 154 ALA B C 1
ATOM 2528 O O . ALA B 1 154 ? -20.016 56.375 35.688 1 37.5 154 ALA B O 1
ATOM 2529 N N . PRO B 1 155 ? -19.484 57.875 37.156 1 38.91 155 PRO B N 1
ATOM 2530 C CA . PRO B 1 155 ? -20.578 57.781 38.125 1 38.91 155 PRO B CA 1
ATOM 2531 C C . PRO B 1 155 ? -21.922 58.219 37.562 1 38.91 155 PRO B C 1
ATOM 2533 O O . PRO B 1 155 ? -22 59.219 36.844 1 38.91 155 PRO B O 1
ATOM 2536 N N . VAL B 1 156 ? -22.688 57.281 36.938 1 36.38 156 VAL B N 1
ATOM 2537 C CA . VAL B 1 156 ? -24.047 57.594 36.469 1 36.38 156 VAL B CA 1
ATOM 2538 C C . VAL B 1 156 ? -24.797 58.344 37.562 1 36.38 156 VAL B C 1
ATOM 2540 O O . VAL B 1 156 ? -24.984 57.844 38.688 1 36.38 156 VAL B O 1
ATOM 2543 N N . ALA B 1 157 ? -24.75 59.656 37.656 1 34.75 157 ALA B N 1
ATOM 2544 C CA . ALA B 1 157 ? -25.516 60.562 38.5 1 34.75 157 ALA B CA 1
ATOM 2545 C C . ALA B 1 157 ? -27.016 60.375 38.312 1 34.75 157 ALA B C 1
ATOM 2547 O O . ALA B 1 157 ? -27.547 60.562 37.219 1 34.75 157 ALA B O 1
ATOM 2548 N N . ALA B 1 158 ? -27.641 59.281 38.906 1 34 158 ALA B N 1
ATOM 2549 C CA . ALA B 1 158 ? -29.094 59.125 39 1 34 158 ALA B CA 1
ATOM 2550 C C . ALA B 1 158 ? -29.75 60.406 39.531 1 34 158 ALA B C 1
ATOM 2552 O O . ALA B 1 158 ? -29.531 60.781 40.688 1 34 158 ALA B O 1
ATOM 2553 N N . GLU B 1 159 ? -29.797 61.5 38.844 1 31.19 159 GLU B N 1
ATOM 2554 C CA . GLU B 1 159 ? -30.641 62.594 39.25 1 31.19 159 GLU B CA 1
ATOM 2555 C C . GLU B 1 159 ? -32.094 62.156 39.469 1 31.19 159 GLU B C 1
ATOM 2557 O O . GLU B 1 159 ? -32.719 61.594 38.594 1 31.19 159 GLU B O 1
ATOM 2562 N N . ALA B 1 160 ? -32.375 61.656 40.719 1 31.66 160 ALA B N 1
ATOM 2563 C CA . ALA B 1 160 ? -33.656 61.406 41.344 1 31.66 160 ALA B CA 1
ATOM 2564 C C . ALA B 1 160 ? -34.625 62.562 41.094 1 31.66 160 ALA B C 1
ATOM 2566 O O . ALA B 1 160 ? -34.375 63.688 41.5 1 31.66 160 ALA B O 1
ATOM 2567 N N . CYS B 1 161 ? -35.375 62.5 39.969 1 29.83 161 CYS B N 1
ATOM 2568 C CA . CYS B 1 161 ? -36.531 63.375 39.719 1 29.83 161 CYS B CA 1
ATOM 2569 C C . CYS B 1 161 ? -37.5 63.344 40.906 1 29.83 161 CYS B C 1
ATOM 2571 O O . CYS B 1 161 ? -38.031 62.312 41.281 1 29.83 161 CYS B O 1
ATOM 2573 N N . GLU B 1 162 ? -37.406 64.188 41.938 1 26.91 162 GLU B N 1
ATOM 2574 C CA . GLU B 1 162 ? -38.344 64.688 42.938 1 26.91 162 GLU B CA 1
ATOM 2575 C C . GLU B 1 162 ? -39.625 65.188 42.281 1 26.91 162 GLU B C 1
ATOM 2577 O O . GLU B 1 162 ? -40.656 65.312 42.938 1 26.91 162 GLU B O 1
ATOM 2582 N N . ARG B 1 163 ? -40.156 65.25 41 1 26.48 163 ARG B N 1
ATOM 2583 C CA . ARG B 1 163 ? -41.531 65.688 41.156 1 26.48 163 ARG B CA 1
ATOM 2584 C C . ARG B 1 163 ? -42.438 64.5 41.594 1 26.48 163 ARG B C 1
ATOM 2586 O O . ARG B 1 163 ? -42.219 63.375 41.188 1 26.48 163 ARG B O 1
#

Foldseek 3Di:
DDPPPPPVVVVVVVVVVVVCVVVCVQVPDPPDDPVVVVQAFDEWDKDWDDDPWWIKIKTQAPQDDPVQWDWDDFQWKIKIKGWRDDPPPDDDDDDDDDPDTGHIHIDIGTDPATFPRVPWDWDDDPRMIMIITTGDDPPPPPPPPPPPPCPPPDPPPPPPDPD/DDPPPPPVVVVVVVVVVVVCVVVCVQVPDPPDDPVVVVQAFDEWDKDWDDDPWWIKIKTQAPQDDPVQWDWDDFQWKIKIKGWRDDPPPDPDDDDDDDPDTGHIHIDIGTDPATFPRVPWDWDDDPRMIMIITTGDDPPPVPPPPPPPPCPDPDPPPPPPPPD

Nearest PDB structures (foldseek):
  3w1z-assembly1_D  TM=9.297E-01  e=3.368E-08  Schizosaccharomyces pombe 972h-
  6l6m-assembly1_A  TM=8.795E-01  e=1.071E-07  Entamoeba histolytica
  6ewn-assembly2_B  TM=7.937E-01  e=3.519E-09  Thermostichus vulcanus
  5j7n-assembly1_A  TM=8.877E-01  e=1.963E-07  Xylella fastidiosa 9a5c
  3guf-assembly1_B  TM=8.696E-01  e=2.887E-07  Xanthomonas citri

Solvent-accessible surface area (backbone atoms only — not comparable to full-atom values): 19174 Å² total; per-residue (Å²): 132,84,78,74,78,80,60,68,63,61,62,49,49,50,54,47,44,52,49,42,49,59,48,34,62,74,61,42,76,64,90,54,52,72,68,57,47,68,59,41,54,53,72,70,43,43,30,42,36,37,46,93,60,30,36,36,38,36,33,53,41,55,68,43,58,73,87,63,49,48,76,45,66,47,45,48,34,37,37,41,36,40,61,36,76,67,81,69,76,59,86,73,81,62,55,76,47,71,60,70,82,57,40,36,31,65,46,78,44,75,46,98,54,52,29,38,46,91,63,50,40,78,47,76,54,38,12,29,38,40,35,43,32,38,42,46,77,64,70,70,73,67,71,69,72,68,70,78,67,82,82,71,84,71,81,80,76,78,70,76,75,84,119,132,84,79,76,76,80,60,70,64,59,60,52,48,50,54,45,43,52,48,42,49,59,46,34,62,75,61,42,75,63,89,54,53,70,69,57,48,68,60,40,54,53,72,71,42,43,31,42,36,38,44,93,60,30,36,38,38,36,35,52,41,55,66,46,57,73,87,63,47,46,78,45,66,48,44,49,34,38,38,41,34,39,61,36,77,69,81,69,76,54,85,71,79,59,55,77,48,71,59,70,83,56,41,36,32,67,45,77,44,76,46,98,55,51,30,38,47,91,63,49,43,77,47,77,52,39,12,29,39,39,36,41,32,38,42,45,75,68,69,66,76,65,68,69,72,66,70,76,69,83,80,72,82,73,79,79,76,76,77,77,78,76,124

pLDDT: mean 73.69, std 23.71, range [25.47, 98.12]